Protein AF-A0AAE1HFA5-F1 (afdb_monomer_lite)

Foldseek 3Di:
DDDDDDDDDPDDDDDDDDDDDDPPDDDWDWDWDDDDLDIDIDTPDPVVVVVVVVVVQVVCVVVVHHDDPPDDDADDDPDPDDPVVRCVVRVDAPVVLVVLLVLLLLVLCLLLVPDDPVSVVQQVDDPDDPPDDDDDDDPGGSVVVNCVQCVQLVHNPSSVQSNPVVSSNVSSVDRDRDDDPCNVVVVVVVVVVVVVVVVVVVVVVVVPDDD

Structure (mmCIF, N/CA/C/O backbone):
data_AF-A0AAE1HFA5-F1
#
_entry.id   AF-A0AAE1HFA5-F1
#
loop_
_atom_site.group_PDB
_atom_site.id
_atom_site.type_symbol
_atom_site.label_atom_id
_atom_site.label_alt_id
_atom_site.label_comp_id
_atom_site.label_asym_id
_atom_site.label_entity_id
_atom_site.label_seq_id
_atom_site.pdbx_PDB_ins_code
_atom_site.Cartn_x
_atom_site.Cartn_y
_atom_site.Cartn_z
_atom_site.occupancy
_atom_site.B_iso_or_equiv
_atom_site.auth_seq_id
_atom_site.auth_comp_id
_atom_site.auth_asym_id
_atom_site.auth_atom_id
_atom_site.pdbx_PDB_model_num
ATOM 1 N N . MET A 1 1 ? 16.767 -39.170 52.382 1.00 34.19 1 MET A N 1
ATOM 2 C CA . MET A 1 1 ? 16.030 -40.277 51.734 1.00 34.19 1 MET A CA 1
ATOM 3 C C . MET A 1 1 ? 14.746 -40.436 52.534 1.00 34.19 1 MET A C 1
ATOM 5 O O . MET A 1 1 ? 14.833 -40.831 53.682 1.00 34.19 1 MET A O 1
ATOM 9 N N . ALA A 1 2 ? 13.682 -39.722 52.161 1.00 29.75 2 ALA A N 1
ATOM 10 C CA . ALA A 1 2 ? 12.683 -40.139 51.166 1.00 29.75 2 ALA A CA 1
ATOM 11 C C . ALA A 1 2 ? 11.880 -41.323 51.739 1.00 29.75 2 ALA A C 1
ATOM 13 O O . ALA A 1 2 ? 12.448 -42.388 51.938 1.00 29.75 2 ALA A O 1
ATOM 14 N N . LEU A 1 3 ? 10.637 -41.120 52.181 1.00 30.38 3 LEU A N 1
ATOM 15 C CA . LEU A 1 3 ? 9.377 -41.459 51.480 1.00 30.38 3 LEU A CA 1
ATOM 16 C C . LEU A 1 3 ? 8.447 -42.002 52.596 1.00 30.38 3 LEU A C 1
ATOM 18 O O . LEU A 1 3 ? 8.966 -42.572 53.547 1.00 30.38 3 LEU A O 1
ATOM 22 N N . HIS A 1 4 ? 7.123 -41.939 52.648 1.00 30.17 4 HIS A N 1
ATOM 23 C CA . HIS A 1 4 ? 6.012 -41.435 51.850 1.00 30.17 4 HIS A CA 1
ATOM 24 C C . HIS A 1 4 ? 4.863 -41.327 52.880 1.00 30.17 4 HIS A C 1
ATOM 26 O O . HIS A 1 4 ? 4.625 -42.288 53.609 1.00 30.17 4 HIS A O 1
ATOM 32 N N . GLN A 1 5 ? 4.149 -40.205 52.955 1.00 31.48 5 GLN A N 1
ATOM 33 C CA . GLN A 1 5 ? 2.754 -40.218 53.402 1.00 31.48 5 GLN A CA 1
ATOM 34 C C . GLN A 1 5 ? 1.936 -39.824 52.178 1.00 31.48 5 GLN A C 1
ATOM 36 O O . GLN A 1 5 ? 2.097 -38.727 51.643 1.00 31.48 5 GLN A O 1
ATOM 41 N N . GLU A 1 6 ? 1.173 -40.782 51.661 1.00 32.16 6 GLU A N 1
ATOM 42 C CA . GLU A 1 6 ? 0.156 -40.542 50.649 1.00 32.16 6 GLU A CA 1
ATOM 43 C C . GLU A 1 6 ? -1.088 -40.007 51.362 1.00 32.16 6 GLU A C 1
ATOM 45 O O . GLU A 1 6 ? -1.701 -40.723 52.148 1.00 32.16 6 GLU A O 1
ATOM 50 N N . GLU A 1 7 ? -1.449 -38.752 51.097 1.00 35.88 7 GLU A N 1
ATOM 51 C CA . GLU A 1 7 ? -2.799 -38.254 51.353 1.00 35.88 7 GLU A CA 1
ATOM 52 C C . GLU A 1 7 ? -3.519 -38.067 50.017 1.00 35.88 7 GLU A C 1
ATOM 54 O O . GLU A 1 7 ? -3.034 -37.420 49.080 1.00 35.88 7 GLU A O 1
ATOM 59 N N . GLU A 1 8 ? -4.673 -38.719 49.935 1.00 36.06 8 GLU A N 1
ATOM 60 C CA . GLU A 1 8 ? -5.531 -38.826 48.771 1.00 36.06 8 GLU A CA 1
ATOM 61 C C . GLU A 1 8 ? -6.093 -37.468 48.330 1.00 36.06 8 GLU A C 1
ATOM 63 O O . GLU A 1 8 ? -6.656 -36.684 49.094 1.00 36.06 8 GLU A O 1
ATOM 68 N N . LYS A 1 9 ? -5.993 -37.225 47.023 1.00 34.44 9 LYS A N 1
ATOM 69 C CA . LYS A 1 9 ? -6.615 -36.106 46.318 1.00 34.44 9 LYS A CA 1
ATOM 70 C C . LYS A 1 9 ? -8.129 -36.313 46.208 1.00 34.44 9 LYS A C 1
ATOM 72 O O . LYS A 1 9 ? -8.589 -37.013 45.310 1.00 34.44 9 LYS A O 1
ATOM 77 N N . GLY A 1 10 ? -8.905 -35.614 47.031 1.00 32.25 10 GLY A N 1
ATOM 78 C CA . GLY A 1 10 ? -10.344 -35.406 46.839 1.00 32.25 10 GLY A CA 1
ATOM 79 C C . GLY A 1 10 ? -10.644 -33.971 46.404 1.00 32.25 10 GLY A C 1
ATOM 80 O O . GLY A 1 10 ? -11.034 -33.149 47.224 1.00 32.25 10 GLY A O 1
ATOM 81 N N . ALA A 1 11 ? -10.428 -33.638 45.127 1.00 38.06 11 ALA A N 1
ATOM 82 C CA . ALA A 1 11 ? -10.680 -32.295 44.601 1.00 38.06 11 ALA A CA 1
ATOM 83 C C . ALA A 1 11 ? -12.187 -31.964 44.583 1.00 38.06 11 ALA A C 1
ATOM 85 O O . ALA A 1 11 ? -12.970 -32.569 43.847 1.00 38.06 11 ALA A O 1
ATOM 86 N N . GLU A 1 12 ? -12.567 -30.973 45.389 1.00 36.28 12 GLU A N 1
ATOM 87 C CA . GLU A 1 12 ? -13.896 -30.373 45.478 1.00 36.28 12 GLU A CA 1
ATOM 88 C C . GLU A 1 12 ? -14.471 -29.989 44.107 1.00 36.28 12 GLU A C 1
ATOM 90 O O . GLU A 1 12 ? -13.921 -29.176 43.354 1.00 36.28 12 GLU A O 1
ATOM 95 N N . ARG A 1 13 ? -15.660 -30.530 43.817 1.00 32.84 13 ARG A N 1
ATOM 96 C CA . ARG A 1 13 ? -16.542 -30.080 42.736 1.00 32.84 13 ARG A CA 1
ATOM 97 C C . ARG A 1 13 ? -16.827 -28.586 42.902 1.00 32.84 13 ARG A C 1
ATOM 99 O O . ARG A 1 13 ? -17.646 -28.195 43.729 1.00 32.84 13 ARG A O 1
ATOM 106 N N . HIS A 1 14 ? -16.215 -27.762 42.055 1.00 36.12 14 HIS A N 1
ATOM 107 C CA . HIS A 1 14 ? -16.603 -26.366 41.871 1.00 36.12 14 HIS A CA 1
ATOM 108 C C . HIS A 1 14 ? -18.065 -26.290 41.406 1.00 36.12 14 HIS A C 1
ATOM 110 O O . HIS A 1 14 ? -18.389 -26.515 40.236 1.00 36.12 14 HIS A O 1
ATOM 116 N N . GLN A 1 15 ? -18.960 -25.984 42.344 1.00 36.16 15 GLN A N 1
ATOM 117 C CA . GLN A 1 15 ? -20.351 -25.662 42.061 1.00 36.16 15 GLN A CA 1
ATOM 118 C C . GLN A 1 15 ? -20.397 -24.398 41.191 1.00 36.16 15 GLN A C 1
ATOM 120 O O . GLN A 1 15 ? -19.836 -23.355 41.535 1.00 36.16 15 GLN A O 1
ATOM 125 N N . ARG A 1 16 ? -21.050 -24.491 40.028 1.00 36.97 16 ARG A N 1
ATOM 126 C CA . ARG A 1 16 ? -21.274 -23.344 39.141 1.00 36.97 16 ARG A CA 1
ATOM 127 C C . ARG A 1 16 ? -22.175 -22.341 39.860 1.00 36.97 16 ARG A C 1
ATOM 129 O O . ARG A 1 16 ? -23.331 -22.647 40.134 1.00 36.97 16 ARG A O 1
ATOM 136 N N . ARG A 1 17 ? -21.655 -21.143 40.142 1.00 33.59 17 ARG A N 1
ATOM 137 C CA . ARG A 1 17 ? -22.461 -20.033 40.670 1.00 33.59 17 ARG A CA 1
ATOM 138 C C . ARG A 1 17 ? -23.585 -19.684 39.676 1.00 33.59 17 ARG A C 1
ATOM 140 O O . ARG A 1 17 ? -23.313 -19.627 38.472 1.00 33.59 17 ARG A O 1
ATOM 147 N N . PRO A 1 18 ? -24.824 -19.447 40.137 1.00 35.00 18 PRO A N 1
ATOM 148 C CA . PRO A 1 18 ? -25.916 -19.047 39.260 1.00 35.00 18 PRO A CA 1
ATOM 149 C C . PRO A 1 18 ? -25.638 -17.666 38.654 1.00 35.00 18 PRO A C 1
ATOM 151 O O . PRO A 1 18 ? -25.132 -16.763 39.322 1.00 35.00 18 PRO A O 1
ATOM 154 N N . ARG A 1 19 ? -25.958 -17.514 37.363 1.00 38.06 19 ARG A N 1
ATOM 155 C CA . ARG A 1 19 ? -25.892 -16.232 36.652 1.00 38.06 19 ARG A CA 1
ATOM 156 C C . ARG A 1 19 ? -26.937 -15.292 37.254 1.00 38.06 19 ARG A C 1
ATOM 158 O O . ARG A 1 19 ? -28.130 -15.561 37.145 1.00 38.06 19 ARG A O 1
ATOM 165 N N . GLY A 1 20 ? -26.472 -14.220 37.892 1.00 34.00 20 GLY A N 1
ATOM 166 C CA . GLY A 1 20 ? -27.319 -13.109 38.324 1.00 34.00 20 GLY A CA 1
ATOM 167 C C . GLY A 1 20 ? -27.994 -12.401 37.139 1.00 34.00 20 GLY A C 1
ATOM 168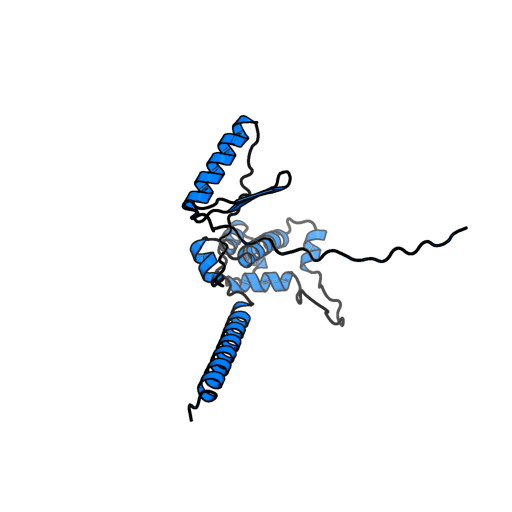 O O . GLY A 1 20 ? -27.615 -12.634 35.986 1.00 34.00 20 GLY A O 1
ATOM 169 N N . PRO A 1 21 ? -29.006 -11.560 37.409 1.00 36.25 21 PRO A N 1
ATOM 170 C CA . PRO A 1 21 ? -29.843 -10.957 36.381 1.00 36.25 21 PRO A CA 1
ATOM 171 C C . PRO A 1 21 ? -29.014 -10.075 35.443 1.00 36.25 21 PRO A C 1
ATOM 173 O O . PRO A 1 21 ? -28.174 -9.285 35.875 1.00 36.25 21 PRO A O 1
ATOM 176 N N . VAL A 1 22 ? -29.263 -10.234 34.142 1.00 44.59 22 VAL A N 1
ATOM 177 C CA . VAL A 1 22 ? -28.684 -9.411 33.079 1.00 44.59 22 VAL A CA 1
ATOM 178 C C . VAL A 1 22 ? -29.211 -7.991 33.259 1.00 44.59 22 VAL A C 1
ATOM 180 O O . VAL A 1 22 ? -30.378 -7.719 32.989 1.00 44.59 22 VAL A O 1
ATOM 183 N N . ALA A 1 23 ? -28.354 -7.099 33.752 1.00 35.50 23 ALA A N 1
ATOM 184 C CA . ALA A 1 23 ? -28.635 -5.674 33.790 1.00 35.50 23 ALA A CA 1
ATOM 185 C C . ALA A 1 23 ? -28.926 -5.181 32.364 1.00 35.50 23 ALA A C 1
ATOM 187 O O . ALA A 1 23 ? -28.140 -5.409 31.441 1.00 35.50 23 ALA A O 1
ATOM 188 N N . SER A 1 24 ? -30.067 -4.519 32.183 1.00 40.69 24 SER A N 1
ATOM 189 C CA . SER A 1 24 ? -30.424 -3.839 30.943 1.00 40.69 24 SER A CA 1
ATOM 190 C C . SER A 1 24 ? -29.448 -2.683 30.702 1.00 40.69 24 SER A C 1
ATOM 192 O O . SER A 1 24 ? -29.551 -1.633 31.335 1.00 40.69 24 SER A O 1
ATOM 194 N N . ALA A 1 25 ? -28.482 -2.872 29.806 1.00 36.72 25 ALA A N 1
ATOM 195 C CA . ALA A 1 25 ? -27.533 -1.832 29.430 1.00 36.72 25 ALA A CA 1
ATOM 196 C C . ALA A 1 25 ? -28.085 -1.013 28.254 1.00 36.72 25 ALA A C 1
ATOM 198 O O . ALA A 1 25 ? -27.912 -1.366 27.089 1.00 36.72 25 ALA A O 1
ATOM 199 N N . GLY A 1 26 ? -28.750 0.095 28.573 1.00 41.62 26 GLY A N 1
ATOM 200 C CA . GLY A 1 26 ? -28.802 1.247 27.682 1.00 41.62 26 GLY A CA 1
ATOM 201 C C . GLY A 1 26 ? -27.504 2.035 27.836 1.00 41.62 26 GLY A C 1
ATOM 202 O O . GLY A 1 26 ? -27.285 2.610 28.895 1.00 41.62 26 GLY A O 1
ATOM 203 N N . THR A 1 27 ? -26.647 1.977 26.813 1.00 43.47 27 THR A N 1
ATOM 204 C CA . THR A 1 27 ? -25.561 2.895 26.381 1.00 43.47 27 THR A CA 1
ATOM 205 C C . THR A 1 27 ? -24.476 2.064 25.688 1.00 43.47 27 THR A C 1
ATOM 207 O O . THR A 1 27 ? -24.019 1.048 26.210 1.00 43.47 27 THR A O 1
ATOM 210 N N . HIS A 1 28 ? -24.115 2.442 24.461 1.00 49.69 28 HIS A N 1
ATOM 211 C CA . HIS A 1 28 ? -23.143 1.738 23.627 1.00 49.69 28 HIS A CA 1
ATOM 212 C C . HIS A 1 28 ? -21.787 1.647 24.349 1.00 49.69 28 HIS A C 1
ATOM 214 O O . HIS A 1 28 ? -21.113 2.656 24.532 1.00 49.69 28 HIS A O 1
ATOM 220 N N . GLN A 1 29 ? -21.398 0.444 24.789 1.00 57.34 29 GLN A N 1
ATOM 221 C CA . GLN A 1 29 ? -20.101 0.212 25.429 1.00 57.34 29 GLN A CA 1
ATOM 222 C C . GLN A 1 29 ? -18.973 0.476 24.426 1.00 57.34 29 GLN A C 1
ATOM 224 O O . GLN A 1 29 ? -18.720 -0.331 23.531 1.00 57.34 29 GLN A O 1
ATOM 229 N N . GLN A 1 30 ? -18.295 1.606 24.599 1.00 66.62 30 GLN A N 1
ATOM 230 C CA . GLN A 1 30 ? -17.016 1.892 23.961 1.00 66.62 30 GLN A CA 1
ATOM 231 C C . GLN A 1 30 ? -15.954 1.010 24.626 1.00 66.62 30 GLN A C 1
ATOM 233 O O . GLN A 1 30 ? -15.875 0.940 25.854 1.00 66.62 30 GLN A O 1
ATOM 238 N N . LEU A 1 31 ? -15.163 0.297 23.826 1.00 75.56 31 LEU A N 1
ATOM 239 C CA . LEU A 1 31 ? -14.109 -0.587 24.323 1.00 75.56 31 LEU A CA 1
ATOM 240 C C . LEU A 1 31 ? -12.750 0.043 24.033 1.00 75.56 31 LEU A C 1
ATOM 242 O O . LEU A 1 31 ? -12.445 0.332 22.877 1.00 75.56 31 LEU A O 1
ATOM 246 N N . ILE A 1 32 ? -11.931 0.197 25.073 1.00 79.88 32 ILE A N 1
ATOM 247 C CA . ILE A 1 32 ? -10.519 0.553 24.949 1.00 79.88 32 ILE A CA 1
ATOM 248 C C . ILE A 1 32 ? -9.681 -0.690 25.237 1.00 79.88 32 ILE A C 1
ATOM 250 O O . ILE A 1 32 ? -9.791 -1.283 26.310 1.00 79.88 32 ILE A O 1
ATOM 254 N N . LEU A 1 33 ? -8.817 -1.058 24.297 1.00 81.56 33 LEU A N 1
ATOM 255 C CA . LEU A 1 33 ? -7.749 -2.027 24.494 1.00 81.56 33 LEU A CA 1
ATOM 256 C C . LEU A 1 33 ? -6.419 -1.275 24.392 1.00 81.56 33 LEU A C 1
ATOM 258 O O . LEU A 1 33 ? -6.108 -0.727 23.339 1.00 81.56 33 LEU A O 1
ATOM 262 N N . ALA A 1 34 ? -5.659 -1.218 25.480 1.00 83.88 34 ALA A N 1
ATOM 263 C CA . ALA A 1 34 ? -4.401 -0.480 25.538 1.00 83.88 34 ALA A CA 1
ATOM 264 C C . ALA A 1 34 ? -3.241 -1.425 25.859 1.00 83.88 34 ALA A C 1
ATOM 266 O O . ALA A 1 34 ? -3.352 -2.263 26.757 1.00 83.88 34 ALA A O 1
ATOM 267 N N . PHE A 1 35 ? -2.130 -1.268 25.146 1.00 82.44 35 PHE A N 1
ATOM 268 C CA . PHE A 1 35 ? -0.873 -1.944 25.432 1.00 82.44 35 PHE A CA 1
ATOM 269 C C . PHE A 1 35 ? 0.300 -1.003 25.148 1.00 82.44 35 PHE A C 1
ATOM 271 O O . PHE A 1 35 ? 0.577 -0.691 23.995 1.00 82.44 35 PHE A O 1
ATOM 278 N N . ALA A 1 36 ? 1.004 -0.577 26.201 1.00 85.56 36 ALA A N 1
ATOM 279 C CA . ALA A 1 36 ? 2.065 0.429 26.107 1.00 85.56 36 ALA A CA 1
ATOM 280 C C . ALA A 1 36 ? 1.593 1.678 25.330 1.00 85.56 36 ALA A C 1
ATOM 282 O O . ALA A 1 36 ? 0.639 2.326 25.762 1.00 85.56 36 ALA A O 1
ATOM 283 N N . ASP A 1 37 ? 2.233 1.976 24.197 1.00 83.69 37 ASP A N 1
ATOM 284 C CA . ASP A 1 37 ? 1.913 3.117 23.333 1.00 83.69 37 ASP A CA 1
ATOM 285 C C . ASP A 1 37 ? 0.785 2.812 22.3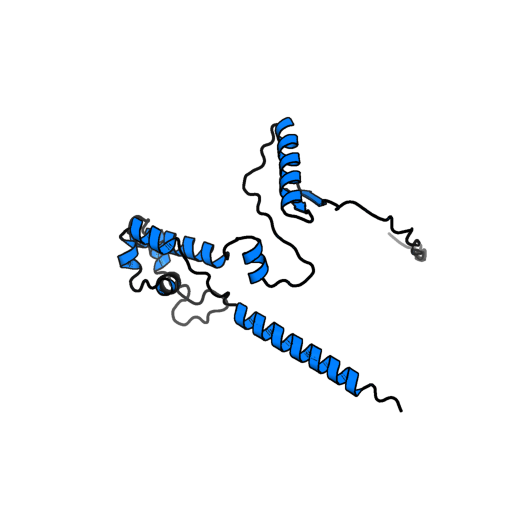24 1.00 83.69 37 ASP A C 1
ATOM 287 O O . ASP A 1 37 ? 0.250 3.726 21.693 1.00 83.69 37 ASP A O 1
ATOM 291 N N . ASP A 1 38 ? 0.406 1.537 22.169 1.00 81.06 38 ASP A N 1
ATOM 292 C CA . ASP A 1 38 ? -0.618 1.090 21.228 1.00 81.06 38 ASP A CA 1
ATOM 293 C C . ASP A 1 38 ? -2.014 1.114 21.871 1.00 81.06 38 ASP A C 1
ATOM 295 O O . ASP A 1 38 ? -2.282 0.465 22.888 1.00 81.06 38 ASP A O 1
ATOM 299 N N . LEU A 1 39 ? -2.939 1.836 21.234 1.00 83.81 39 LEU A N 1
ATOM 300 C CA . LEU A 1 39 ? -4.329 1.969 21.666 1.00 83.81 39 LEU A CA 1
ATOM 301 C C . LEU A 1 39 ? -5.283 1.524 20.554 1.00 83.81 39 LEU A C 1
ATOM 303 O O . LEU A 1 39 ? -5.242 2.053 19.445 1.00 83.81 39 LEU A O 1
ATOM 307 N N . ALA A 1 40 ? -6.193 0.603 20.866 1.00 85.00 40 ALA A N 1
ATOM 308 C CA . ALA A 1 40 ? -7.309 0.238 20.004 1.00 85.00 40 ALA A CA 1
ATOM 309 C C . ALA A 1 40 ? -8.634 0.648 20.652 1.00 85.00 40 ALA A C 1
ATOM 311 O O . ALA A 1 40 ? -8.931 0.292 21.794 1.00 85.00 40 ALA A O 1
ATOM 312 N N . VAL A 1 41 ? -9.445 1.381 19.894 1.00 85.44 41 VAL A N 1
ATOM 313 C CA . VAL A 1 41 ? -10.773 1.841 20.305 1.00 85.44 41 VAL A CA 1
ATOM 314 C C . VAL A 1 41 ? -11.819 1.189 19.412 1.00 85.44 41 VAL A C 1
ATOM 316 O O . VAL A 1 41 ? -11.683 1.196 18.188 1.00 85.44 41 VAL A O 1
ATOM 319 N N . ALA A 1 42 ? -12.885 0.666 20.011 1.00 85.06 42 ALA A N 1
ATOM 320 C CA . ALA A 1 42 ? -14.070 0.224 19.287 1.00 85.06 42 ALA A CA 1
ATOM 321 C C . ALA A 1 42 ? -15.304 1.034 19.703 1.00 85.06 42 ALA A C 1
ATOM 323 O O . ALA A 1 42 ? -15.566 1.219 20.892 1.00 85.06 42 ALA A O 1
ATOM 324 N N . ALA A 1 43 ? -16.076 1.462 18.705 1.00 85.00 43 ALA A N 1
ATOM 325 C CA . ALA A 1 43 ? -17.354 2.152 18.856 1.00 85.00 43 ALA A CA 1
ATOM 326 C C . ALA A 1 43 ? -18.394 1.560 17.889 1.00 85.00 43 ALA A C 1
ATOM 328 O O . ALA A 1 43 ? -18.039 0.808 16.974 1.00 85.00 43 ALA A O 1
ATOM 329 N N . ALA A 1 44 ? -19.677 1.871 18.093 1.00 82.94 44 ALA A N 1
ATOM 330 C CA . ALA A 1 44 ? -20.754 1.327 17.264 1.00 82.94 44 ALA A CA 1
ATOM 331 C C . ALA A 1 44 ? -20.891 2.057 15.917 1.00 82.94 44 ALA A C 1
ATOM 333 O O . ALA A 1 44 ? -21.378 1.468 14.949 1.00 82.94 44 ALA A O 1
ATOM 334 N N . SER A 1 45 ? -20.436 3.309 15.841 1.00 81.25 45 SER A N 1
ATOM 335 C CA . SER A 1 45 ? -20.449 4.140 14.636 1.00 81.25 45 SER A CA 1
ATOM 336 C C . SER A 1 45 ? -19.115 4.859 14.422 1.00 81.25 45 SER A C 1
ATOM 338 O O . SER A 1 45 ? -18.271 4.949 15.321 1.00 81.25 45 SER A O 1
ATOM 340 N N . LYS A 1 46 ? -18.909 5.371 13.204 1.00 81.31 46 LYS A N 1
ATOM 341 C CA . LYS A 1 46 ? -17.715 6.153 12.862 1.00 81.31 46 LYS A CA 1
ATOM 342 C C . LYS A 1 46 ? -17.720 7.492 13.596 1.00 81.31 46 LYS A C 1
ATOM 344 O O . LYS A 1 46 ? -16.674 7.953 14.035 1.00 81.31 46 LYS A O 1
ATOM 349 N N . GLU A 1 47 ? -18.891 8.092 13.739 1.00 84.25 47 GLU A N 1
ATOM 350 C CA . GLU A 1 47 ? -19.107 9.375 14.397 1.00 84.25 47 GLU A CA 1
ATOM 351 C C . GLU A 1 47 ? -18.744 9.282 15.883 1.00 84.25 47 GLU A C 1
ATOM 353 O O . GLU A 1 47 ? -17.998 10.121 16.387 1.00 84.25 47 GLU A O 1
ATOM 358 N N . GLU A 1 48 ? -19.184 8.214 16.558 1.00 84.94 48 GLU A N 1
ATOM 359 C CA . GLU A 1 48 ? -18.790 7.922 17.941 1.00 84.94 48 GLU A CA 1
ATOM 360 C C . GLU A 1 48 ? -17.282 7.690 18.063 1.00 84.94 48 GLU A C 1
ATOM 362 O O . GLU A 1 48 ? -16.657 8.219 18.979 1.00 84.94 48 GLU A O 1
ATOM 367 N N . LEU A 1 49 ? -16.684 6.939 17.130 1.00 85.38 49 LEU A N 1
ATOM 368 C CA . LEU A 1 49 ? -15.244 6.679 17.134 1.00 85.38 49 LEU A CA 1
ATOM 369 C C . LEU A 1 49 ? -14.438 7.979 17.007 1.00 85.38 49 LEU A C 1
ATOM 371 O O . LEU A 1 49 ? -13.485 8.185 17.752 1.00 85.38 49 LEU A O 1
ATOM 375 N N . VAL A 1 50 ? -14.837 8.872 16.096 1.00 84.81 50 VAL A N 1
ATOM 376 C CA . VAL A 1 50 ? -14.187 10.176 15.891 1.00 84.81 50 VAL A CA 1
ATOM 377 C C . VAL A 1 50 ? -14.332 11.064 17.125 1.00 84.81 50 VAL A C 1
ATOM 379 O O . VAL A 1 50 ? -13.344 11.653 17.565 1.00 84.81 50 VAL A O 1
ATOM 382 N N . ALA A 1 51 ? -15.532 11.143 17.707 1.00 86.25 51 ALA A N 1
ATOM 383 C CA . ALA A 1 51 ? -15.761 11.916 18.926 1.00 86.25 51 ALA A CA 1
ATOM 384 C C . ALA A 1 51 ? -14.877 11.415 20.079 1.00 86.25 51 ALA A C 1
ATOM 386 O O . ALA A 1 51 ? -14.222 12.214 20.753 1.00 86.25 51 ALA A O 1
ATOM 387 N N . PHE A 1 52 ? -14.793 10.094 20.240 1.00 86.38 52 PHE A N 1
ATOM 388 C CA . PHE A 1 52 ? -14.001 9.449 21.278 1.00 86.38 52 PHE A CA 1
ATOM 389 C C . PHE A 1 52 ? -12.492 9.627 21.076 1.00 86.38 52 PHE A C 1
ATOM 391 O O . PHE A 1 52 ? -11.781 9.999 22.008 1.00 86.38 52 PHE A O 1
ATOM 398 N N . CYS A 1 53 ? -11.984 9.451 19.852 1.00 85.88 53 CYS A N 1
ATOM 399 C CA . CYS A 1 53 ? -10.587 9.751 19.531 1.00 85.88 53 CYS A CA 1
ATOM 400 C C . CYS A 1 53 ? -10.248 11.219 19.825 1.00 85.88 53 CYS A C 1
ATOM 402 O O . CYS A 1 53 ? -9.204 11.492 20.413 1.00 85.88 53 CYS A O 1
ATOM 404 N N . GLY A 1 54 ? -11.151 12.153 19.512 1.00 86.75 54 GLY A N 1
ATOM 405 C CA . GLY A 1 54 ? -10.972 13.567 19.840 1.00 86.75 54 GLY A CA 1
ATOM 406 C C . GLY A 1 54 ? -10.912 13.842 21.348 1.00 86.75 54 GLY A C 1
ATOM 407 O O . GLY A 1 54 ? -10.176 14.727 21.783 1.00 86.75 54 GLY A O 1
ATOM 408 N N . GLU A 1 55 ? -11.657 13.098 22.170 1.00 88.12 55 GLU A N 1
ATOM 409 C CA . GLU A 1 55 ? -11.539 13.171 23.633 1.00 88.12 55 GLU A CA 1
ATOM 410 C C . GLU A 1 55 ? -10.190 12.658 24.133 1.00 88.12 55 GLU A C 1
ATOM 412 O O . GLU A 1 55 ? -9.559 13.314 24.967 1.00 88.12 55 GLU A O 1
ATOM 417 N N . ILE A 1 56 ? -9.720 11.529 23.599 1.00 87.06 56 ILE A N 1
ATOM 418 C CA . ILE A 1 56 ? -8.411 10.969 23.949 1.00 87.06 56 ILE A CA 1
ATOM 419 C C . ILE A 1 56 ? -7.305 11.956 23.568 1.00 87.06 56 ILE A C 1
ATOM 421 O O . ILE A 1 56 ? -6.444 12.236 24.397 1.00 87.06 56 ILE A O 1
ATOM 425 N N . GLU A 1 57 ? -7.347 12.539 22.369 1.00 88.12 57 GLU A N 1
ATOM 426 C CA . GLU A 1 57 ? -6.373 13.543 21.925 1.00 88.12 57 GLU A CA 1
ATOM 427 C C . GLU A 1 57 ? -6.333 14.759 22.853 1.00 88.12 57 GLU A C 1
ATOM 429 O O . GLU A 1 57 ? -5.256 15.161 23.300 1.00 88.12 57 GLU A O 1
ATOM 434 N N . ARG A 1 58 ? -7.499 15.325 23.200 1.00 89.94 58 ARG A N 1
ATOM 435 C CA . ARG A 1 58 ? -7.585 16.468 24.124 1.00 89.94 58 ARG A CA 1
ATOM 436 C C . ARG A 1 58 ? -7.014 16.133 25.495 1.00 89.94 58 ARG A C 1
ATOM 438 O O . ARG A 1 58 ? -6.303 16.950 26.074 1.00 89.94 58 ARG A O 1
ATOM 445 N N . ASN A 1 59 ? -7.316 14.948 26.018 1.00 90.00 59 ASN A N 1
ATOM 446 C CA . ASN A 1 59 ? -6.820 14.521 27.321 1.00 90.00 59 ASN A CA 1
ATOM 447 C C . ASN A 1 59 ? -5.316 14.234 27.290 1.00 90.00 59 ASN A C 1
ATOM 449 O O . ASN A 1 59 ? -4.603 14.705 28.171 1.00 90.00 59 ASN A O 1
ATOM 453 N N . ALA A 1 60 ? -4.818 13.547 26.263 1.00 88.25 60 ALA A N 1
ATOM 454 C CA . ALA A 1 60 ? -3.398 13.263 26.065 1.00 88.25 60 ALA A CA 1
ATOM 455 C C . ALA A 1 60 ? -2.569 14.554 25.955 1.00 88.25 60 ALA A C 1
ATOM 457 O O . ALA A 1 60 ? -1.517 14.671 26.589 1.00 88.25 60 ALA A O 1
ATOM 458 N N . ALA A 1 61 ? -3.085 15.565 25.249 1.00 90.69 61 ALA A N 1
ATOM 459 C CA . ALA A 1 61 ? -2.427 16.860 25.103 1.00 90.69 61 ALA A CA 1
ATOM 460 C C . ALA A 1 61 ? -2.191 17.570 26.448 1.00 90.69 61 ALA A C 1
ATOM 462 O O . ALA A 1 61 ? -1.170 18.237 26.614 1.00 90.69 61 ALA A O 1
ATOM 463 N N . ARG A 1 62 ? -3.072 17.383 27.445 1.00 93.50 62 ARG A N 1
ATOM 464 C CA . ARG A 1 62 ? -2.887 17.938 28.804 1.00 93.50 62 ARG A CA 1
ATOM 465 C C . ARG A 1 62 ? -1.670 17.357 29.523 1.00 93.50 62 ARG A C 1
ATOM 467 O O . ARG A 1 62 ? -1.137 18.004 30.417 1.00 93.50 62 ARG A O 1
ATOM 474 N N . PHE A 1 63 ? -1.233 16.167 29.121 1.00 90.88 63 PHE A N 1
ATOM 475 C CA . PHE A 1 63 ? -0.037 15.498 29.631 1.00 90.88 63 PHE A CA 1
ATOM 476 C C . PHE A 1 63 ? 1.173 15.661 28.696 1.00 90.88 63 PHE A C 1
ATOM 478 O O . PHE A 1 63 ? 2.191 15.005 28.893 1.00 90.88 63 PHE A O 1
ATOM 485 N N . GLY A 1 64 ? 1.080 16.517 27.670 1.00 90.69 64 GLY A N 1
ATOM 486 C CA . GLY A 1 64 ? 2.150 16.725 26.689 1.00 90.69 64 GLY A CA 1
ATOM 487 C C . GLY A 1 64 ? 2.314 15.583 25.681 1.00 90.69 64 GLY A C 1
ATOM 488 O O . GLY A 1 64 ? 3.315 15.538 24.970 1.00 90.69 64 GLY A O 1
ATOM 489 N N . LEU A 1 65 ? 1.348 14.663 25.599 1.00 87.62 65 LEU A N 1
ATOM 490 C CA . LEU A 1 65 ? 1.368 13.544 24.661 1.00 87.62 65 LEU A CA 1
ATOM 491 C C . LEU A 1 65 ? 0.691 13.933 23.342 1.00 87.62 65 LEU A C 1
ATOM 493 O O . LEU A 1 65 ? -0.354 14.585 23.328 1.00 87.62 65 LEU A O 1
ATOM 497 N N . LYS A 1 66 ? 1.278 13.500 22.223 1.00 85.50 66 LYS A N 1
ATOM 498 C CA . LYS A 1 66 ? 0.745 13.713 20.873 1.00 85.50 66 LYS A CA 1
ATOM 499 C C . LYS A 1 66 ? 0.429 12.373 20.222 1.00 85.50 66 LYS A C 1
ATOM 501 O O . LYS A 1 66 ? 1.323 11.554 20.031 1.00 85.50 66 LYS A O 1
ATOM 506 N N . ILE A 1 67 ? -0.827 12.184 19.832 1.00 82.06 67 ILE A N 1
ATOM 507 C CA . ILE A 1 67 ? -1.258 10.995 19.091 1.00 82.06 67 ILE A CA 1
ATOM 508 C C . ILE A 1 67 ? -0.816 11.128 17.631 1.00 82.06 67 ILE A C 1
ATOM 510 O O . ILE A 1 67 ? -0.900 12.200 17.028 1.00 82.06 67 ILE A O 1
ATOM 514 N N . SER A 1 68 ? -0.268 10.046 17.077 1.00 76.50 68 SER A N 1
ATOM 515 C CA . SER A 1 68 ? 0.220 10.032 15.699 1.00 76.50 68 SER A CA 1
ATOM 516 C C . SER A 1 68 ? -0.937 9.897 14.696 1.00 76.50 68 SER A C 1
ATOM 518 O O . SER A 1 68 ? -1.912 9.207 14.983 1.00 76.50 68 SER A O 1
ATOM 520 N N . PRO A 1 69 ? -0.821 10.460 13.480 1.00 58.25 69 PRO A N 1
ATOM 521 C CA . PRO A 1 69 ? -1.852 10.361 12.443 1.00 58.25 69 PRO A CA 1
ATOM 522 C C . PRO A 1 69 ? -1.974 8.966 11.802 1.00 58.25 69 PRO A C 1
ATOM 524 O O . PRO A 1 69 ? -2.710 8.807 10.834 1.00 58.25 69 PRO A O 1
ATOM 527 N N . LYS A 1 70 ? -1.275 7.943 12.314 1.00 58.22 70 LYS A N 1
ATOM 528 C CA . LYS A 1 70 ? -1.344 6.560 11.808 1.00 58.22 70 LYS A CA 1
ATOM 529 C C . LYS A 1 70 ? -2.645 5.837 12.213 1.00 58.22 70 LYS A C 1
ATOM 531 O O . LYS A 1 70 ? -2.727 4.617 12.117 1.00 58.22 70 LYS A O 1
ATOM 536 N N . THR A 1 71 ? -3.648 6.567 12.694 1.00 60.69 71 THR A N 1
ATOM 537 C CA . THR A 1 71 ? -4.934 6.020 13.125 1.00 60.69 71 THR A CA 1
ATOM 538 C C . THR A 1 71 ? -5.722 5.519 11.917 1.00 60.69 71 THR A C 1
ATOM 540 O O . THR A 1 71 ? -6.390 6.282 11.221 1.00 60.69 71 THR A O 1
ATOM 543 N N . GLU A 1 72 ? -5.649 4.216 11.661 1.00 66.75 72 GLU A N 1
ATOM 544 C CA . GLU A 1 72 ? -6.532 3.522 10.727 1.00 66.75 72 GLU A CA 1
ATOM 545 C C . GLU A 1 72 ? -7.744 2.979 11.493 1.00 66.75 72 GLU A C 1
ATOM 547 O O . GLU A 1 72 ? -7.596 2.339 12.534 1.00 66.75 72 GLU A O 1
ATOM 552 N N . TYR A 1 73 ? -8.956 3.226 10.990 1.00 74.06 73 TYR A N 1
ATOM 553 C CA . TYR A 1 73 ? -10.169 2.630 11.548 1.00 74.06 73 TYR A CA 1
ATOM 554 C C . TYR A 1 73 ? -10.596 1.428 10.707 1.00 74.06 73 TYR A C 1
ATOM 556 O O . TYR A 1 73 ? -10.510 1.441 9.479 1.00 74.06 73 TYR A O 1
ATOM 564 N N . MET A 1 74 ? -11.086 0.385 11.375 1.00 74.88 74 MET A N 1
ATOM 565 C CA . MET A 1 74 ? -11.539 -0.842 10.729 1.00 74.88 74 MET A CA 1
ATOM 566 C C . MET A 1 74 ? -12.981 -1.145 11.126 1.00 74.88 74 MET A C 1
ATOM 568 O O . MET A 1 74 ? -13.338 -1.123 12.302 1.00 74.88 74 MET A O 1
ATOM 572 N N . VAL A 1 75 ? -13.812 -1.469 10.136 1.00 75.31 75 VAL A N 1
ATOM 573 C CA . VAL A 1 75 ? -15.199 -1.885 10.363 1.00 75.31 75 VAL A CA 1
ATOM 574 C C . VAL A 1 75 ? -15.235 -3.392 10.599 1.00 75.31 75 VAL A C 1
ATOM 576 O O . VAL A 1 75 ? -14.948 -4.178 9.698 1.00 75.31 75 VAL A O 1
ATOM 579 N N . VAL A 1 76 ? -15.635 -3.807 11.800 1.00 72.75 76 VAL A N 1
ATOM 580 C CA . VAL A 1 76 ? -15.770 -5.222 12.171 1.00 72.75 76 VAL A CA 1
ATOM 581 C C . VAL A 1 76 ? -17.253 -5.598 12.217 1.00 72.75 76 VAL A C 1
ATOM 583 O O . VAL A 1 76 ? -18.035 -4.963 12.919 1.00 72.75 76 VAL A O 1
ATOM 586 N N . SER A 1 77 ? -17.669 -6.641 11.489 1.00 68.06 77 SER A N 1
ATOM 587 C CA . SER A 1 77 ? -19.026 -7.204 11.591 1.00 68.06 77 SER A CA 1
ATOM 588 C C . SER A 1 77 ? -19.021 -8.685 11.931 1.00 68.06 77 SER A C 1
ATOM 590 O O . SER A 1 77 ? -18.250 -9.461 11.380 1.00 68.06 77 SER A O 1
ATOM 592 N N . ARG A 1 78 ? -19.957 -9.093 12.799 1.00 67.69 78 ARG A N 1
ATOM 593 C CA . ARG A 1 78 ? -20.199 -10.511 13.128 1.00 67.69 78 ARG A CA 1
ATOM 594 C C . ARG A 1 78 ? -20.891 -11.280 12.000 1.00 67.69 78 ARG A C 1
ATOM 596 O O . ARG A 1 78 ? -20.830 -12.503 11.969 1.00 67.69 78 ARG A O 1
ATOM 603 N N . ARG A 1 79 ? -21.552 -10.572 11.079 1.00 65.75 79 ARG A N 1
ATOM 604 C CA . ARG A 1 79 ? -22.033 -11.150 9.820 1.00 65.75 79 ARG A CA 1
ATOM 605 C C . ARG A 1 79 ? -20.893 -11.112 8.803 1.00 65.75 79 ARG A C 1
ATOM 607 O O . ARG A 1 79 ? -20.207 -10.085 8.748 1.00 65.75 79 ARG A O 1
ATOM 614 N N . PRO A 1 80 ? -20.689 -12.175 8.007 1.00 58.09 80 PRO A N 1
ATOM 615 C CA . PRO A 1 80 ? -19.744 -12.141 6.903 1.00 58.09 80 PRO A CA 1
ATOM 616 C C . PRO A 1 80 ? -20.254 -11.138 5.865 1.00 58.09 80 PRO A C 1
ATOM 618 O O . PRO A 1 80 ? -21.047 -11.486 4.995 1.00 58.09 80 PRO A O 1
ATOM 621 N N . ARG A 1 81 ? -19.833 -9.878 5.990 1.00 62.16 81 ARG A N 1
ATOM 622 C CA . ARG A 1 81 ? -20.022 -8.883 4.937 1.00 62.16 81 ARG A CA 1
ATOM 623 C C . ARG A 1 81 ? -19.089 -9.194 3.786 1.00 62.16 81 ARG A C 1
ATOM 625 O O . ARG A 1 81 ? -18.021 -9.789 3.978 1.00 62.16 81 ARG A O 1
ATOM 632 N N . ASP A 1 82 ? -19.508 -8.832 2.580 1.00 69.62 82 ASP A N 1
ATOM 633 C CA . ASP A 1 82 ? -18.589 -8.931 1.462 1.00 69.62 82 ASP A CA 1
ATOM 634 C C . ASP A 1 82 ? -17.432 -7.945 1.670 1.00 69.62 82 ASP A C 1
ATOM 636 O O . ASP A 1 82 ? -17.620 -6.833 2.161 1.00 69.62 82 ASP A O 1
ATOM 640 N N . VAL A 1 83 ? -16.211 -8.350 1.320 1.00 71.06 83 VAL A N 1
ATOM 641 C CA . VAL A 1 83 ? -15.040 -7.464 1.437 1.00 71.06 83 VAL A CA 1
ATOM 642 C C . VAL A 1 83 ? -15.225 -6.249 0.530 1.00 71.06 83 VAL A C 1
ATOM 644 O O . VAL A 1 83 ? -14.773 -5.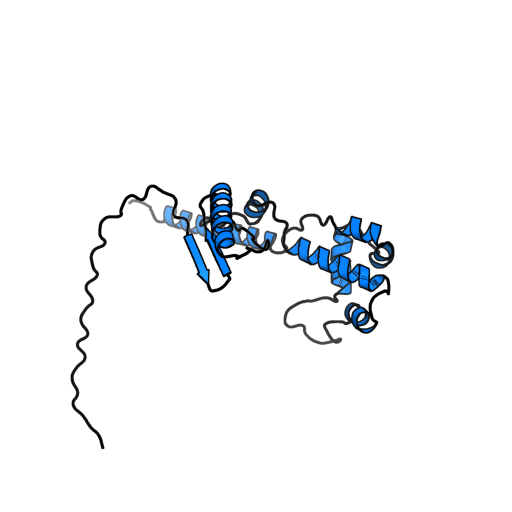160 0.873 1.00 71.06 83 VAL A O 1
ATOM 647 N N . LYS A 1 84 ? -15.937 -6.427 -0.588 1.00 72.06 8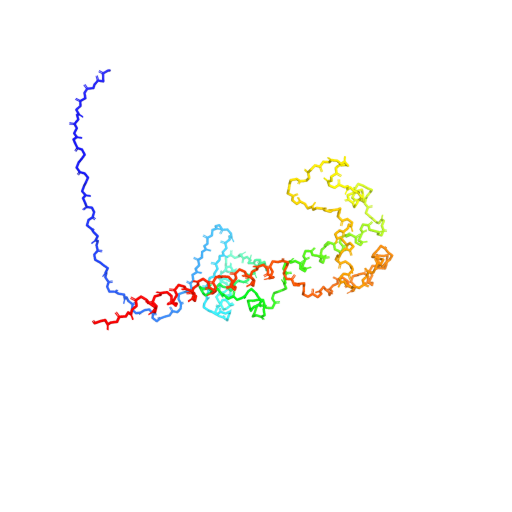4 LYS A N 1
ATOM 648 C CA . LYS A 1 84 ? -16.337 -5.344 -1.482 1.00 72.06 84 LYS A CA 1
ATOM 649 C C . LYS A 1 84 ? -17.224 -4.311 -0.777 1.00 72.06 84 LYS A C 1
ATOM 651 O O . LYS A 1 84 ? -16.897 -3.133 -0.792 1.00 72.06 84 LYS A O 1
ATOM 656 N N . GLU A 1 85 ? -18.255 -4.763 -0.068 1.00 73.88 85 GLU A N 1
ATOM 657 C CA . GLU A 1 85 ? -19.166 -3.902 0.702 1.00 73.88 85 GLU A CA 1
ATOM 658 C C . GLU A 1 85 ? -18.415 -3.114 1.792 1.00 73.88 85 GLU A C 1
ATOM 660 O O . GLU A 1 85 ? -18.617 -1.915 1.965 1.00 73.88 85 GLU A O 1
ATOM 665 N N . ILE A 1 86 ? -17.480 -3.759 2.502 1.00 74.38 86 ILE A N 1
ATOM 666 C CA . ILE A 1 86 ? -16.647 -3.085 3.515 1.00 74.38 86 ILE A CA 1
ATOM 667 C C . ILE A 1 86 ? -15.780 -1.989 2.878 1.00 74.38 86 ILE A C 1
ATOM 669 O O . ILE A 1 86 ? -15.602 -0.922 3.469 1.00 74.38 86 ILE A O 1
ATOM 673 N N . ARG A 1 87 ? -15.234 -2.228 1.682 1.00 73.25 87 ARG A N 1
ATOM 674 C CA . ARG A 1 87 ? -14.431 -1.239 0.946 1.00 73.25 87 ARG A CA 1
ATOM 675 C C . ARG A 1 87 ? -15.275 -0.066 0.467 1.00 73.25 87 ARG A C 1
ATOM 677 O O . ARG A 1 87 ? -14.859 1.070 0.654 1.00 73.25 87 ARG A O 1
ATOM 684 N N . GLU A 1 88 ? -16.465 -0.328 -0.067 1.00 75.19 88 GLU A N 1
ATOM 685 C CA . GLU A 1 88 ? -17.416 0.712 -0.480 1.00 75.19 88 GLU A CA 1
ATOM 686 C C . GLU A 1 88 ? -17.807 1.613 0.702 1.00 75.19 88 GLU A C 1
ATOM 688 O O . GLU A 1 88 ? -17.786 2.834 0.579 1.00 75.19 88 GLU A O 1
ATOM 693 N N . LEU A 1 89 ? -18.066 1.027 1.876 1.00 76.25 89 LEU A N 1
ATOM 694 C CA . LEU A 1 89 ? -18.397 1.778 3.093 1.00 76.25 89 LEU A CA 1
ATOM 695 C C . LEU A 1 89 ? -17.210 2.560 3.675 1.00 76.25 89 LEU A C 1
ATOM 697 O O . LEU A 1 89 ? -17.390 3.647 4.221 1.00 76.25 89 LEU A O 1
ATOM 701 N N . SER A 1 90 ? -16.001 2.001 3.614 1.00 72.31 90 SER A N 1
ATOM 702 C CA . SER A 1 90 ? -14.804 2.619 4.205 1.00 72.31 90 SER A CA 1
ATOM 703 C C . SER A 1 90 ? -14.091 3.601 3.270 1.00 72.31 90 SER A C 1
ATOM 705 O O . SER A 1 90 ? -13.298 4.417 3.742 1.00 72.31 90 SER A O 1
ATOM 707 N N . GLY A 1 91 ? -14.346 3.530 1.960 1.00 75.12 91 GLY A N 1
ATOM 708 C CA . GLY A 1 91 ? -13.615 4.273 0.929 1.00 75.12 91 GLY A CA 1
ATOM 709 C C . GLY A 1 91 ? -12.153 3.835 0.770 1.00 75.12 91 GLY A C 1
ATOM 710 O O . GLY A 1 91 ? -11.380 4.500 0.080 1.00 75.12 91 GLY A O 1
ATOM 711 N N . VAL A 1 92 ? -11.745 2.739 1.423 1.00 76.06 92 VAL A N 1
ATOM 712 C CA . VAL A 1 92 ? -10.357 2.268 1.433 1.00 76.06 92 VAL A CA 1
ATOM 713 C C . VAL A 1 92 ? -10.071 1.459 0.174 1.00 76.06 92 VAL A C 1
ATOM 715 O O . VAL A 1 92 ? -10.740 0.470 -0.131 1.00 76.06 92 VAL A O 1
ATOM 718 N N . GLN A 1 93 ? -9.022 1.866 -0.536 1.00 74.19 93 GLN A N 1
ATOM 719 C CA . GLN A 1 93 ? -8.531 1.160 -1.713 1.00 74.19 93 GLN A CA 1
ATOM 720 C C . GLN A 1 93 ? -7.980 -0.230 -1.345 1.00 74.19 93 GLN A C 1
ATOM 722 O O . GLN A 1 93 ? -7.375 -0.402 -0.282 1.00 74.19 93 GLN A O 1
ATOM 727 N N . PRO A 1 94 ? -8.112 -1.234 -2.226 1.00 78.38 94 PRO A N 1
ATOM 728 C CA . PRO A 1 94 ? -7.487 -2.535 -2.031 1.00 78.38 94 PRO A CA 1
ATOM 729 C C . PRO A 1 94 ? -5.973 -2.417 -1.799 1.00 78.38 94 PRO A C 1
ATOM 731 O O . PRO A 1 94 ? -5.259 -1.780 -2.575 1.00 78.38 94 PRO A O 1
ATOM 734 N N . ILE A 1 95 ? -5.449 -3.127 -0.794 1.00 81.75 95 ILE A N 1
ATOM 735 C CA . ILE A 1 95 ? -4.000 -3.176 -0.510 1.00 81.75 95 ILE A CA 1
ATOM 736 C C . ILE A 1 95 ? -3.175 -3.646 -1.719 1.00 81.75 95 ILE A C 1
ATOM 738 O O . ILE A 1 95 ? -2.020 -3.252 -1.893 1.00 81.75 95 ILE A O 1
ATOM 742 N N . LEU A 1 96 ? -3.780 -4.458 -2.592 1.00 81.94 96 LEU A N 1
ATOM 743 C CA . LEU A 1 96 ? -3.167 -4.895 -3.842 1.00 81.94 96 LEU A CA 1
ATOM 744 C C . LEU A 1 96 ? -2.878 -3.710 -4.768 1.00 81.94 96 LEU A C 1
ATOM 746 O O . LEU A 1 96 ? -1.790 -3.662 -5.335 1.00 81.94 96 LEU A O 1
ATOM 750 N N . ASN A 1 97 ? -3.786 -2.736 -4.875 1.00 83.75 97 ASN A N 1
ATOM 751 C CA . ASN A 1 97 ? -3.576 -1.534 -5.685 1.00 83.75 97 ASN A CA 1
ATOM 752 C C . ASN A 1 97 ? -2.433 -0.699 -5.101 1.00 83.75 97 ASN A C 1
ATOM 754 O O . ASN A 1 97 ? -1.526 -0.311 -5.830 1.00 83.75 97 ASN A O 1
ATOM 758 N N . ALA A 1 98 ? -2.415 -0.492 -3.779 1.00 84.50 98 ALA A N 1
ATOM 759 C CA . ALA A 1 98 ? -1.327 0.224 -3.107 1.00 84.50 98 ALA A CA 1
ATOM 760 C C . ALA A 1 98 ? 0.037 -0.451 -3.342 1.00 84.50 98 ALA A C 1
ATOM 762 O O . ALA A 1 98 ? 1.018 0.205 -3.691 1.00 84.50 98 ALA A O 1
ATOM 763 N N . THR A 1 99 ? 0.084 -1.779 -3.233 1.00 86.75 99 THR A N 1
ATOM 764 C CA . THR A 1 99 ? 1.303 -2.565 -3.469 1.00 86.75 99 THR A CA 1
ATOM 765 C C . THR A 1 99 ? 1.767 -2.466 -4.924 1.00 86.75 99 THR A C 1
ATOM 767 O O . THR A 1 99 ? 2.952 -2.260 -5.186 1.00 86.75 99 THR A O 1
ATOM 770 N N . LYS A 1 100 ? 0.840 -2.578 -5.882 1.00 87.25 100 LYS A N 1
ATOM 771 C CA . LYS A 1 100 ? 1.125 -2.443 -7.317 1.00 87.25 100 LYS A CA 1
ATOM 772 C C . LYS A 1 100 ? 1.596 -1.031 -7.676 1.00 87.25 100 LYS A C 1
ATOM 774 O O . LYS A 1 100 ? 2.566 -0.901 -8.414 1.00 87.25 100 LYS A O 1
ATOM 779 N N . ASN A 1 101 ? 0.993 0.006 -7.090 1.00 87.62 101 ASN A N 1
ATOM 780 C CA . ASN A 1 101 ? 1.415 1.402 -7.241 1.00 87.62 101 ASN A CA 1
ATOM 781 C C . ASN A 1 101 ? 2.873 1.590 -6.811 1.00 87.62 101 ASN A C 1
ATOM 783 O O . ASN A 1 101 ? 3.686 2.109 -7.575 1.00 87.62 101 ASN A O 1
ATOM 787 N N . ILE A 1 102 ? 3.216 1.133 -5.601 1.00 88.19 102 ILE A N 1
ATOM 788 C CA . ILE A 1 102 ? 4.585 1.217 -5.073 1.00 88.19 102 ILE A CA 1
ATOM 789 C C . ILE A 1 102 ? 5.552 0.473 -5.998 1.00 88.19 102 ILE A C 1
ATOM 791 O O . ILE A 1 102 ? 6.607 1.007 -6.342 1.00 88.19 102 ILE A O 1
ATOM 795 N N . ARG A 1 103 ? 5.175 -0.730 -6.449 1.00 89.81 103 ARG A N 1
ATOM 796 C CA . ARG A 1 103 ? 5.975 -1.538 -7.372 1.00 89.81 103 ARG A CA 1
ATOM 797 C C . ARG A 1 103 ? 6.233 -0.793 -8.687 1.00 89.81 103 ARG A C 1
ATOM 799 O O . ARG A 1 103 ? 7.392 -0.618 -9.055 1.00 89.81 103 ARG A O 1
ATOM 806 N N . LEU A 1 104 ? 5.200 -0.291 -9.362 1.00 89.81 104 LEU A N 1
ATOM 807 C CA . LEU A 1 104 ? 5.341 0.460 -10.617 1.00 89.81 104 LEU A CA 1
ATOM 808 C C . LEU A 1 104 ? 6.194 1.726 -10.445 1.00 89.81 104 LEU A C 1
ATOM 810 O O . LEU A 1 104 ? 7.082 1.995 -11.255 1.00 89.81 104 LEU A O 1
ATOM 814 N N . GLN A 1 105 ? 5.996 2.490 -9.370 1.00 88.94 105 GLN A N 1
ATOM 815 C CA . GLN A 1 105 ? 6.793 3.692 -9.108 1.00 88.94 105 GLN A CA 1
ATOM 816 C C . GLN A 1 105 ? 8.271 3.372 -8.881 1.00 88.94 105 GLN A C 1
ATOM 818 O O . GLN A 1 105 ? 9.145 4.010 -9.477 1.00 88.94 105 GLN A O 1
ATOM 823 N N . TYR A 1 106 ? 8.546 2.368 -8.050 1.00 87.94 106 TYR A N 1
ATOM 824 C CA . TYR A 1 106 ? 9.901 1.924 -7.759 1.00 87.94 106 TYR A CA 1
ATOM 825 C C . TYR A 1 106 ? 10.601 1.425 -9.025 1.00 87.94 106 TYR A C 1
ATOM 827 O O . TYR A 1 106 ? 11.711 1.856 -9.333 1.00 87.94 106 TYR A O 1
ATOM 835 N N . HIS A 1 107 ? 9.936 0.590 -9.823 1.00 87.81 107 HIS A N 1
ATOM 836 C CA . HIS A 1 107 ? 10.535 0.038 -11.034 1.00 87.81 107 HIS A CA 1
ATOM 837 C C . HIS A 1 107 ? 10.688 1.048 -12.166 1.00 87.81 107 HIS A C 1
ATOM 839 O O . HIS A 1 107 ? 11.689 0.982 -12.878 1.00 87.81 107 HIS A O 1
ATOM 845 N N . GLY A 1 108 ? 9.800 2.039 -12.274 1.00 88.81 108 GLY A N 1
ATOM 846 C CA . GLY A 1 108 ? 10.026 3.174 -13.165 1.00 88.81 108 GLY A CA 1
ATOM 847 C C . GLY A 1 108 ? 11.255 3.996 -12.758 1.00 88.81 108 GLY A C 1
ATOM 848 O O . GLY A 1 108 ? 12.027 4.426 -13.609 1.00 88.81 108 GLY A O 1
ATOM 849 N N . HIS A 1 109 ? 11.508 4.167 -11.454 1.00 87.31 109 HIS A N 1
ATOM 850 C CA . HIS A 1 109 ? 12.750 4.790 -10.976 1.00 87.31 109 HIS A CA 1
ATOM 851 C C . HIS A 1 109 ? 14.000 3.974 -11.334 1.00 87.31 109 HIS A C 1
ATOM 853 O O . HIS A 1 109 ? 15.005 4.557 -11.743 1.00 87.31 109 HIS A O 1
ATOM 859 N N . LEU A 1 110 ? 13.938 2.643 -11.238 1.00 86.88 110 LEU A N 1
ATOM 860 C CA . LEU A 1 110 ? 15.048 1.781 -11.652 1.00 86.88 110 LEU A CA 1
ATOM 861 C C . LEU A 1 110 ? 15.303 1.834 -13.171 1.00 86.88 110 LEU A C 1
ATOM 863 O O . LEU A 1 110 ? 16.462 1.815 -13.588 1.00 86.88 110 LEU A O 1
ATOM 867 N N . ALA A 1 111 ? 14.246 1.930 -13.986 1.00 85.38 111 ALA A N 1
ATOM 868 C CA . ALA A 1 111 ? 14.329 1.973 -15.450 1.00 85.38 111 ALA A CA 1
ATOM 869 C C . ALA A 1 111 ? 14.987 3.254 -15.995 1.00 85.38 111 ALA A C 1
ATOM 871 O O . ALA A 1 111 ? 15.684 3.195 -17.004 1.00 85.38 111 ALA A O 1
ATOM 872 N N . ARG A 1 112 ? 14.853 4.389 -15.298 1.00 86.94 112 ARG A N 1
ATOM 873 C CA . ARG A 1 112 ? 15.487 5.673 -15.669 1.00 86.94 112 ARG A CA 1
ATOM 874 C C . ARG A 1 112 ? 17.000 5.730 -15.446 1.00 86.94 112 ARG A C 1
ATOM 876 O O . ARG A 1 112 ? 17.619 6.770 -15.631 1.00 86.94 112 ARG A O 1
ATOM 883 N N . GLY A 1 113 ? 17.616 4.651 -14.964 1.00 75.12 113 GLY A N 1
ATOM 884 C CA . GLY A 1 113 ? 19.067 4.587 -14.786 1.00 75.12 113 GLY A CA 1
ATOM 885 C C . GLY A 1 113 ? 19.614 5.379 -13.593 1.00 75.12 113 GLY A C 1
ATOM 886 O O . GLY A 1 113 ? 20.772 5.182 -13.245 1.00 75.12 113 GLY A O 1
ATOM 887 N N . THR A 1 114 ? 18.792 6.167 -12.892 1.00 76.69 114 THR A N 1
ATOM 888 C CA . THR A 1 114 ? 19.193 6.954 -11.707 1.00 76.69 114 THR A CA 1
ATOM 889 C C . THR A 1 114 ? 19.535 6.113 -10.473 1.00 76.69 114 THR A C 1
ATOM 891 O O . THR A 1 114 ? 20.069 6.635 -9.500 1.00 76.69 114 THR A O 1
ATOM 894 N N . ALA A 1 115 ? 19.194 4.823 -10.481 1.00 78.62 115 ALA A N 1
ATOM 895 C CA . ALA A 1 115 ? 19.444 3.922 -9.363 1.00 78.62 115 ALA A CA 1
ATOM 896 C C . ALA A 1 115 ? 20.849 3.285 -9.424 1.00 78.62 115 ALA A C 1
ATOM 898 O O . ALA A 1 115 ? 21.369 3.056 -10.521 1.00 78.62 115 ALA A O 1
ATOM 899 N N . PRO A 1 116 ? 21.446 2.922 -8.271 1.00 83.19 116 PRO A N 1
ATOM 900 C CA . PRO A 1 116 ? 22.696 2.168 -8.219 1.00 83.19 116 PRO A CA 1
ATOM 901 C C . PRO A 1 116 ? 22.638 0.857 -9.016 1.00 83.19 116 PRO A C 1
ATOM 903 O O . PRO A 1 116 ? 21.587 0.219 -9.127 1.00 83.19 116 PRO A O 1
ATOM 906 N N . ALA A 1 117 ? 23.788 0.420 -9.537 1.00 79.94 117 ALA A N 1
ATOM 907 C CA . ALA A 1 117 ? 23.890 -0.788 -10.360 1.00 79.94 117 ALA A CA 1
ATOM 908 C C . ALA A 1 117 ? 23.415 -2.061 -9.633 1.00 79.94 117 ALA A C 1
ATOM 910 O O . ALA A 1 117 ? 22.744 -2.895 -10.238 1.00 79.94 117 ALA A O 1
ATOM 911 N N . SER A 1 118 ? 23.689 -2.179 -8.330 1.00 79.62 118 SER A N 1
ATOM 912 C CA . SER A 1 118 ? 23.223 -3.289 -7.486 1.00 79.62 118 SER A CA 1
ATOM 913 C C . SER A 1 118 ? 21.695 -3.374 -7.426 1.00 79.62 118 SER A C 1
ATOM 915 O O . SER A 1 118 ? 21.119 -4.450 -7.570 1.00 79.62 118 SER A O 1
ATOM 917 N N . THR A 1 119 ? 21.021 -2.233 -7.293 1.00 77.44 119 THR A N 1
ATOM 918 C CA . THR A 1 119 ? 19.557 -2.146 -7.269 1.00 77.44 119 THR A CA 1
ATOM 919 C C . THR A 1 119 ? 18.950 -2.475 -8.633 1.00 77.44 119 THR A C 1
ATOM 921 O O . THR A 1 119 ? 17.903 -3.114 -8.717 1.00 77.44 119 THR A O 1
ATOM 924 N N . ARG A 1 120 ? 19.628 -2.088 -9.720 1.00 78.94 120 ARG A N 1
ATOM 925 C CA . ARG A 1 120 ? 19.213 -2.426 -11.087 1.00 78.94 120 ARG A CA 1
ATOM 926 C C . ARG A 1 120 ? 19.348 -3.922 -11.369 1.00 78.94 120 ARG A C 1
ATOM 928 O O . ARG A 1 120 ? 18.463 -4.488 -11.997 1.00 78.94 120 ARG A O 1
ATOM 935 N N . ALA A 1 121 ? 20.386 -4.576 -10.849 1.00 79.56 121 ALA A N 1
ATOM 936 C CA . ALA A 1 121 ? 20.564 -6.020 -11.001 1.00 79.56 121 ALA A CA 1
ATOM 937 C C . ALA A 1 121 ? 19.366 -6.813 -10.443 1.00 79.56 121 ALA A C 1
ATOM 939 O O . ALA A 1 121 ? 18.965 -7.813 -11.032 1.00 79.56 121 ALA A O 1
ATOM 940 N N . MET A 1 122 ? 18.717 -6.322 -9.379 1.00 75.00 122 MET A N 1
ATOM 941 C CA . MET A 1 122 ? 17.527 -6.949 -8.782 1.00 75.00 122 MET A CA 1
ATOM 942 C C . MET A 1 122 ? 16.313 -7.032 -9.730 1.00 75.00 122 MET A C 1
ATOM 944 O O . MET A 1 122 ? 15.426 -7.856 -9.530 1.00 75.00 122 MET A O 1
ATOM 948 N N . LEU A 1 123 ? 16.237 -6.192 -10.769 1.00 73.12 123 LEU A N 1
ATOM 949 C CA . LEU A 1 123 ? 15.190 -6.297 -11.796 1.00 73.12 123 LEU A CA 1
ATOM 950 C C . LEU A 1 123 ? 15.381 -7.511 -12.706 1.00 73.12 123 LEU A C 1
ATOM 952 O O . LEU A 1 123 ? 14.411 -8.056 -13.238 1.00 73.12 123 LEU A O 1
ATOM 956 N N . GLU A 1 124 ? 16.635 -7.879 -12.936 1.00 74.81 124 GLU A N 1
ATOM 957 C CA . GLU A 1 124 ? 17.035 -8.882 -13.918 1.00 74.81 124 GLU A CA 1
ATOM 958 C C . GLU A 1 124 ? 17.261 -10.250 -13.275 1.00 74.81 124 GLU A C 1
ATOM 960 O O . GLU A 1 124 ? 17.257 -11.269 -13.974 1.00 74.81 124 GLU A O 1
ATOM 965 N N . THR A 1 125 ? 17.380 -10.293 -11.943 1.00 75.19 125 THR A N 1
ATOM 966 C CA . THR A 1 125 ? 17.501 -11.535 -11.190 1.00 75.19 125 THR A CA 1
ATOM 967 C C . THR A 1 125 ? 16.271 -12.416 -11.389 1.00 75.19 125 THR A C 1
ATOM 969 O O . THR A 1 125 ? 15.111 -12.028 -11.224 1.00 75.19 125 THR A O 1
ATOM 972 N N . SER A 1 126 ? 16.546 -13.660 -11.769 1.00 70.56 126 SER A N 1
ATOM 973 C CA . SER A 1 126 ? 15.540 -14.707 -11.846 1.00 70.56 126 SER A CA 1
ATOM 974 C C . SER A 1 126 ? 15.439 -15.387 -10.481 1.00 70.56 126 SER A C 1
ATOM 976 O O . SER A 1 126 ? 16.462 -15.878 -10.005 1.00 70.56 126 SER A O 1
ATOM 978 N N . PRO A 1 127 ? 14.248 -15.484 -9.863 1.00 65.75 127 PRO A N 1
ATOM 979 C CA . PRO A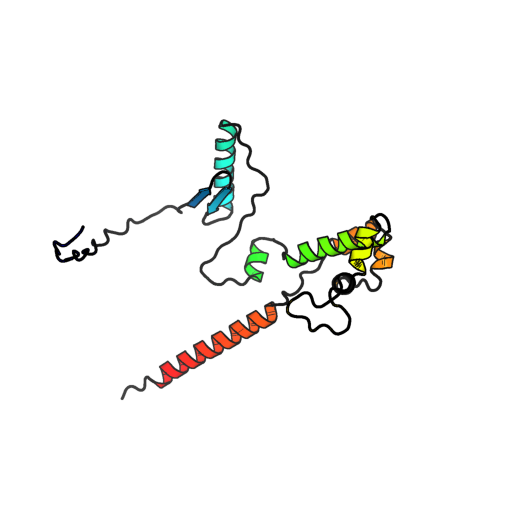 1 127 ? 14.089 -16.171 -8.579 1.00 65.75 127 PRO A CA 1
ATOM 980 C C . PRO A 1 127 ? 14.366 -17.683 -8.661 1.00 65.75 127 PRO A C 1
ATOM 982 O O . PRO A 1 127 ? 14.536 -18.339 -7.635 1.00 65.75 127 PRO A O 1
ATOM 985 N N . HIS A 1 128 ? 14.448 -18.251 -9.870 1.00 64.38 128 HIS A N 1
ATOM 986 C CA . HIS A 1 128 ? 14.778 -19.658 -10.086 1.00 64.38 128 HIS A CA 1
ATOM 987 C C . HIS A 1 128 ? 15.952 -19.816 -11.054 1.00 64.38 128 HIS A C 1
ATOM 989 O O . HIS A 1 128 ? 15.964 -19.218 -12.138 1.00 64.38 128 HIS A O 1
ATOM 995 N N . ALA A 1 129 ? 16.909 -20.664 -10.667 1.00 62.66 129 ALA A N 1
ATOM 996 C CA . ALA A 1 129 ? 17.899 -21.230 -11.572 1.00 62.66 129 ALA A CA 1
ATOM 997 C C . ALA A 1 129 ? 17.208 -22.172 -12.572 1.00 62.66 129 ALA A C 1
ATOM 999 O O . ALA A 1 129 ? 16.233 -22.853 -12.234 1.00 62.66 129 ALA A O 1
ATOM 1000 N N . LYS A 1 130 ? 17.706 -22.207 -13.812 1.00 59.81 130 LYS A N 1
ATOM 1001 C CA . LYS A 1 130 ? 17.165 -23.049 -14.887 1.00 59.81 130 LYS A CA 1
ATOM 1002 C C . LYS A 1 130 ? 17.175 -24.520 -14.435 1.00 59.81 130 LYS A C 1
ATOM 1004 O O . LYS A 1 130 ? 18.243 -25.071 -14.203 1.00 59.81 130 LYS A O 1
ATOM 1009 N N . GLY A 1 131 ? 15.993 -25.127 -14.288 1.00 62.03 131 GLY A N 1
ATOM 1010 C CA . GLY A 1 131 ? 15.828 -26.540 -13.906 1.00 62.03 131 GLY A CA 1
ATOM 1011 C C . GLY A 1 131 ? 15.435 -26.816 -12.448 1.00 62.03 131 GLY A C 1
ATOM 1012 O O . GLY A 1 131 ? 15.221 -27.975 -12.102 1.00 62.03 131 GLY A O 1
ATOM 1013 N N . SER A 1 132 ? 15.292 -25.799 -11.590 1.00 59.91 132 SER A N 1
ATOM 1014 C CA . SER A 1 132 ? 14.837 -26.012 -10.208 1.00 59.91 132 SER A CA 1
ATOM 1015 C C . SER A 1 132 ? 13.307 -26.073 -10.113 1.00 59.91 132 SER A C 1
ATOM 1017 O O . SER A 1 132 ? 12.613 -25.271 -10.738 1.00 59.91 132 SER A O 1
ATOM 1019 N N . ARG A 1 133 ? 12.765 -27.017 -9.329 1.00 56.66 133 ARG A N 1
ATOM 1020 C CA . ARG A 1 133 ? 11.319 -27.142 -9.076 1.00 56.66 133 ARG A CA 1
ATOM 1021 C C . ARG A 1 133 ? 10.902 -26.087 -8.043 1.00 56.66 133 ARG A C 1
ATOM 1023 O O . ARG A 1 133 ? 11.286 -26.225 -6.881 1.00 56.66 133 ARG A O 1
ATOM 1030 N N . PRO A 1 134 ? 10.109 -25.066 -8.403 1.00 55.81 134 PRO A N 1
ATOM 1031 C CA . PRO A 1 134 ? 9.700 -24.057 -7.437 1.00 55.81 134 PRO A CA 1
ATOM 1032 C C . PRO A 1 134 ? 8.767 -24.678 -6.390 1.00 55.81 134 PRO A C 1
ATOM 1034 O O . PRO A 1 134 ? 7.735 -25.262 -6.723 1.00 55.81 134 PRO A O 1
ATOM 1037 N N . ARG A 1 135 ? 9.135 -24.575 -5.109 1.00 52.94 135 ARG A N 1
ATOM 1038 C CA . ARG A 1 135 ? 8.248 -24.864 -3.973 1.00 52.94 135 ARG A CA 1
ATOM 1039 C C . ARG A 1 135 ? 7.853 -23.534 -3.323 1.00 52.94 135 ARG A C 1
ATOM 1041 O O . ARG A 1 135 ? 8.644 -22.969 -2.580 1.00 52.94 135 ARG A O 1
ATOM 1048 N N . GLY A 1 136 ? 6.634 -23.062 -3.602 1.00 61.34 136 GLY A N 1
ATOM 1049 C CA . GLY A 1 136 ? 6.090 -21.794 -3.077 1.00 61.34 136 GLY A CA 1
ATOM 1050 C C . GLY A 1 136 ? 6.421 -20.545 -3.925 1.00 61.34 136 GLY A C 1
ATOM 1051 O O . GLY A 1 136 ? 7.169 -20.659 -4.891 1.00 61.34 136 GLY A O 1
ATOM 1052 N N . PRO A 1 137 ? 5.817 -19.371 -3.628 1.00 55.19 137 PRO A N 1
ATOM 1053 C CA . PRO A 1 137 ? 5.812 -18.181 -4.499 1.00 55.19 137 PRO A CA 1
ATOM 1054 C C . PRO A 1 137 ? 7.097 -17.322 -4.372 1.00 55.19 137 PRO A C 1
ATOM 1056 O O . PRO A 1 137 ? 7.837 -17.524 -3.412 1.00 55.19 137 PRO A O 1
ATOM 1059 N N . PRO A 1 138 ? 7.340 -16.306 -5.242 1.00 58.12 138 PRO A N 1
ATOM 1060 C CA . PRO A 1 138 ? 6.573 -15.908 -6.425 1.00 58.12 138 PRO A CA 1
ATOM 1061 C C . PRO A 1 138 ? 7.092 -16.559 -7.725 1.00 58.12 138 PRO A C 1
ATOM 1063 O O . PRO A 1 138 ? 8.297 -16.687 -7.921 1.00 58.12 138 PRO A O 1
ATOM 1066 N N . PRO A 1 139 ? 6.187 -16.905 -8.658 1.00 60.47 139 PRO A N 1
ATOM 1067 C CA . PRO A 1 139 ? 6.470 -17.763 -9.814 1.00 60.47 139 PRO A CA 1
ATOM 1068 C C . PRO A 1 139 ? 7.136 -17.048 -11.002 1.00 60.47 139 PRO A C 1
ATOM 1070 O O . PRO A 1 139 ? 7.275 -17.639 -12.070 1.00 60.47 139 PRO A O 1
ATOM 1073 N N . CYS A 1 140 ? 7.479 -15.764 -10.881 1.00 69.69 140 CYS A N 1
ATOM 1074 C CA . CYS A 1 140 ? 7.925 -14.951 -12.010 1.00 69.69 140 CYS A CA 1
ATOM 1075 C C . CYS A 1 140 ? 8.967 -13.915 -11.598 1.00 69.69 140 CYS A C 1
ATOM 1077 O O . CYS A 1 140 ? 9.031 -13.513 -10.434 1.00 69.69 140 CYS A O 1
ATOM 1079 N N . ARG A 1 141 ? 9.776 -13.466 -12.565 1.00 75.25 141 ARG A N 1
ATOM 1080 C CA . ARG A 1 141 ? 10.744 -12.393 -12.329 1.00 75.25 141 ARG A CA 1
ATOM 1081 C C . ARG A 1 141 ? 10.002 -11.119 -11.960 1.00 75.25 141 ARG A C 1
ATOM 1083 O O . ARG A 1 141 ? 8.885 -10.879 -12.422 1.00 75.25 141 ARG A O 1
ATOM 1090 N N . LEU A 1 142 ? 10.653 -10.274 -11.172 1.00 79.50 142 LEU A N 1
ATOM 1091 C CA . LEU A 1 142 ? 10.077 -9.002 -10.755 1.00 79.50 142 LEU A CA 1
ATOM 1092 C C . LEU A 1 142 ? 9.725 -8.123 -11.967 1.00 79.50 142 LEU A C 1
ATOM 1094 O O . LEU A 1 142 ? 8.638 -7.556 -12.019 1.00 79.50 142 LEU A O 1
ATOM 1098 N N . ARG A 1 143 ? 10.579 -8.128 -13.000 1.00 84.62 143 ARG A N 1
ATOM 1099 C CA . ARG A 1 143 ? 10.305 -7.510 -14.307 1.00 84.62 143 ARG A CA 1
ATOM 1100 C C . ARG A 1 143 ? 8.995 -7.987 -14.942 1.00 84.62 143 ARG A C 1
ATOM 1102 O O . ARG A 1 143 ? 8.238 -7.170 -15.452 1.00 84.62 143 ARG A O 1
ATOM 1109 N N . ASP A 1 144 ? 8.729 -9.289 -14.915 1.00 86.06 144 ASP A N 1
ATOM 1110 C CA . ASP A 1 144 ? 7.533 -9.864 -15.542 1.00 86.06 144 ASP A CA 1
ATOM 1111 C C . ASP A 1 144 ? 6.275 -9.495 -14.743 1.00 86.06 144 ASP A C 1
ATOM 1113 O O . ASP A 1 144 ? 5.188 -9.351 -15.295 1.00 86.06 144 ASP A O 1
ATOM 1117 N N . GLN A 1 145 ? 6.417 -9.310 -13.429 1.00 85.44 145 GLN A N 1
ATOM 1118 C CA . GLN A 1 145 ? 5.333 -8.855 -12.567 1.00 85.44 145 GLN A CA 1
ATOM 1119 C C . GLN A 1 145 ? 5.000 -7.374 -12.797 1.00 85.44 145 GLN A C 1
ATOM 1121 O O . GLN A 1 145 ? 3.827 -7.025 -12.868 1.00 85.44 145 GLN A O 1
ATOM 1126 N N . VAL A 1 146 ? 6.021 -6.533 -12.989 1.00 88.69 146 VAL A N 1
ATOM 1127 C CA . VAL A 1 146 ? 5.868 -5.123 -13.388 1.00 88.69 146 VAL A CA 1
ATOM 1128 C C . VAL A 1 146 ? 5.197 -5.015 -14.754 1.00 88.69 146 VAL A C 1
ATOM 1130 O O . VAL A 1 146 ? 4.262 -4.239 -14.899 1.00 88.69 146 VAL A O 1
ATOM 1133 N N . ALA A 1 147 ? 5.616 -5.833 -15.724 1.00 88.38 147 ALA A N 1
ATOM 1134 C CA . ALA A 1 147 ? 5.002 -5.862 -17.049 1.00 88.38 147 ALA A CA 1
ATOM 1135 C C . ALA A 1 147 ? 3.510 -6.225 -16.982 1.00 88.38 147 ALA A C 1
ATOM 1137 O O . ALA A 1 147 ? 2.699 -5.592 -17.644 1.00 88.38 147 ALA A O 1
ATOM 1138 N N . LYS A 1 148 ? 3.120 -7.187 -16.134 1.00 86.94 148 LYS A N 1
ATOM 1139 C CA . LYS A 1 148 ? 1.702 -7.532 -15.919 1.00 86.94 148 LYS A CA 1
ATOM 1140 C C . LYS A 1 148 ? 0.894 -6.389 -15.310 1.00 86.94 148 LYS A C 1
ATOM 1142 O O . LYS A 1 148 ? -0.250 -6.184 -15.702 1.00 86.94 148 LYS A O 1
ATOM 1147 N N . ASP A 1 149 ? 1.461 -5.675 -14.340 1.00 87.69 149 ASP A N 1
ATOM 1148 C CA . ASP A 1 149 ? 0.776 -4.530 -13.738 1.00 87.69 149 ASP A CA 1
ATOM 1149 C C . ASP A 1 149 ? 0.648 -3.363 -14.723 1.00 87.69 149 ASP A C 1
ATOM 1151 O O . ASP A 1 149 ? -0.393 -2.718 -14.752 1.00 87.69 149 ASP A O 1
ATOM 1155 N N . ALA A 1 150 ? 1.681 -3.111 -15.533 1.00 88.56 150 ALA A N 1
ATOM 1156 C CA . ALA A 1 150 ? 1.684 -2.066 -16.553 1.00 88.56 150 ALA A CA 1
ATOM 1157 C C . ALA A 1 150 ? 0.708 -2.385 -17.698 1.00 88.56 150 ALA A C 1
ATOM 1159 O O . ALA A 1 150 ? -0.089 -1.531 -18.077 1.00 88.56 150 ALA A O 1
ATOM 1160 N N . ALA A 1 151 ? 0.672 -3.640 -18.154 1.00 87.38 151 ALA A N 1
ATOM 1161 C CA . ALA A 1 151 ? -0.272 -4.099 -19.171 1.00 87.38 151 ALA A CA 1
ATOM 1162 C C . ALA A 1 151 ? -1.734 -3.920 -18.734 1.00 87.38 151 ALA A C 1
ATOM 1164 O O . ALA A 1 151 ? -2.594 -3.589 -19.542 1.00 87.38 151 ALA A O 1
ATOM 1165 N N . ALA A 1 152 ? -2.029 -4.074 -17.442 1.00 83.38 152 ALA A N 1
ATOM 1166 C CA . ALA A 1 152 ? -3.367 -3.812 -16.918 1.00 83.38 152 ALA A CA 1
ATOM 1167 C C . ALA A 1 152 ? -3.765 -2.325 -16.924 1.00 83.38 152 ALA A C 1
ATOM 1169 O O . ALA A 1 152 ? -4.945 -2.014 -16.781 1.00 83.38 152 ALA A O 1
ATOM 1170 N N . LEU A 1 153 ? -2.797 -1.417 -17.077 1.00 83.88 153 LEU A N 1
ATOM 1171 C CA . LEU A 1 153 ? -3.016 0.011 -17.314 1.00 83.88 153 LEU A CA 1
ATOM 1172 C C . LEU A 1 153 ? -3.034 0.361 -18.809 1.00 83.88 153 LEU A C 1
ATOM 1174 O O . LEU A 1 153 ? -3.157 1.533 -19.145 1.00 83.88 153 LEU A O 1
ATOM 1178 N N . GLY A 1 154 ? -2.907 -0.632 -19.696 1.00 85.81 154 GLY A N 1
ATOM 1179 C CA . GLY A 1 154 ? -2.774 -0.422 -21.137 1.00 85.81 154 GLY A CA 1
ATOM 1180 C C . GLY A 1 154 ? -1.376 0.020 -21.576 1.00 85.81 154 GLY A C 1
ATOM 1181 O O . GLY A 1 154 ? -1.221 0.465 -22.706 1.00 85.81 154 GLY A O 1
ATOM 1182 N N . ILE A 1 155 ? -0.366 -0.095 -20.706 1.00 86.69 155 ILE A N 1
ATOM 1183 C CA . ILE A 1 155 ? 1.020 0.261 -21.024 1.00 86.69 155 ILE A CA 1
ATOM 1184 C C . ILE A 1 155 ? 1.738 -0.995 -21.526 1.00 86.69 155 ILE A C 1
ATOM 1186 O O . ILE A 1 155 ? 2.052 -1.890 -20.735 1.00 86.69 155 ILE A O 1
ATOM 1190 N N . GLU A 1 156 ? 2.003 -1.061 -22.830 1.00 82.62 156 GLU A N 1
ATOM 1191 C CA . GLU A 1 156 ? 2.739 -2.173 -23.445 1.00 82.62 156 GLU A CA 1
ATOM 1192 C C . GLU A 1 156 ? 4.243 -2.073 -23.134 1.00 82.62 156 GLU A C 1
ATOM 1194 O O . GLU A 1 156 ? 4.805 -2.956 -22.478 1.00 82.62 156 GLU A O 1
ATOM 1199 N N . ASP A 1 157 ? 4.876 -0.947 -23.480 1.00 88.38 157 ASP A N 1
ATOM 1200 C CA . ASP A 1 157 ? 6.314 -0.719 -23.294 1.00 88.38 157 ASP A CA 1
ATOM 1201 C C . ASP A 1 157 ? 6.630 0.144 -22.069 1.00 88.38 157 ASP A C 1
ATOM 1203 O O . ASP A 1 157 ? 7.149 1.260 -22.122 1.00 88.38 157 ASP A O 1
ATOM 1207 N N . TRP A 1 158 ? 6.391 -0.440 -20.895 1.00 90.00 158 TRP A N 1
ATOM 1208 C CA . TRP A 1 158 ? 6.553 0.248 -19.610 1.00 90.00 158 TRP A CA 1
ATOM 1209 C C . TRP A 1 158 ? 7.955 0.821 -19.348 1.00 90.00 158 TRP A C 1
ATOM 1211 O O . TRP A 1 158 ? 8.110 1.701 -18.507 1.00 90.00 158 TRP A O 1
ATOM 1221 N N . ARG A 1 159 ? 8.999 0.321 -20.023 1.00 88.06 159 ARG A N 1
ATOM 1222 C CA . ARG A 1 159 ? 10.382 0.810 -19.875 1.00 88.06 159 ARG A CA 1
ATOM 1223 C C . ARG A 1 159 ? 10.622 2.142 -20.574 1.00 88.06 159 ARG A C 1
ATOM 1225 O O . ARG A 1 159 ? 11.440 2.926 -20.088 1.00 88.06 159 ARG A O 1
ATOM 1232 N N . GLU A 1 160 ? 9.960 2.343 -21.705 1.00 87.94 160 GLU A N 1
ATOM 1233 C CA . GLU A 1 160 ? 10.034 3.567 -22.494 1.00 87.94 160 GLU A CA 1
ATOM 1234 C C . GLU A 1 160 ? 9.179 4.645 -21.834 1.00 87.94 160 GLU A C 1
ATOM 1236 O O . GLU A 1 160 ? 9.692 5.701 -21.474 1.00 87.94 160 GLU A O 1
ATOM 1241 N N . GLU A 1 161 ? 7.935 4.308 -21.496 1.00 86.69 161 GLU A N 1
ATOM 1242 C CA . GLU A 1 161 ? 7.030 5.201 -20.763 1.00 86.69 161 GLU A CA 1
ATOM 1243 C C . GLU A 1 161 ? 7.556 5.599 -19.381 1.00 86.69 161 GLU A C 1
ATOM 1245 O O . GLU A 1 161 ? 7.317 6.702 -18.896 1.00 86.69 161 GLU A O 1
ATOM 1250 N N . ALA A 1 162 ? 8.331 4.729 -18.728 1.00 90.06 162 ALA A N 1
ATOM 1251 C CA . ALA A 1 162 ? 8.970 5.074 -17.466 1.00 90.06 162 ALA A CA 1
ATOM 1252 C C . ALA A 1 162 ? 10.043 6.168 -17.597 1.00 90.06 162 ALA A C 1
ATOM 1254 O O . ALA A 1 162 ? 10.443 6.710 -16.559 1.00 90.06 162 ALA A O 1
ATOM 1255 N N . GLN A 1 163 ? 10.536 6.492 -18.799 1.00 89.12 163 GLN A N 1
ATOM 1256 C CA . GLN A 1 163 ? 11.545 7.540 -18.982 1.00 89.12 163 GLN A CA 1
ATOM 1257 C C . GLN A 1 163 ? 10.985 8.925 -18.664 1.00 89.12 163 GLN A C 1
ATOM 1259 O O . GLN A 1 163 ? 11.642 9.694 -17.953 1.00 89.12 163 GLN A O 1
ATOM 1264 N N . ASP A 1 164 ? 9.746 9.210 -19.070 1.00 90.38 164 ASP A N 1
ATOM 1265 C CA . ASP A 1 164 ? 9.049 10.406 -18.615 1.00 90.38 164 ASP A CA 1
ATOM 1266 C C . ASP A 1 164 ? 8.548 10.197 -17.179 1.00 90.38 164 ASP A C 1
ATOM 1268 O O . ASP A 1 164 ? 7.595 9.476 -16.883 1.00 90.38 164 ASP A O 1
ATOM 1272 N N . ARG A 1 165 ? 9.209 10.862 -16.228 1.00 88.19 165 ARG A N 1
ATOM 1273 C CA . ARG A 1 165 ? 8.862 10.776 -14.804 1.00 88.19 165 ARG A CA 1
ATOM 1274 C C . ARG A 1 165 ? 7.449 11.283 -14.508 1.00 88.19 165 ARG A C 1
ATOM 1276 O O . ARG A 1 165 ? 6.815 10.776 -13.577 1.00 88.19 165 ARG A O 1
ATOM 1283 N N . THR A 1 166 ? 7.012 12.338 -15.185 1.00 87.50 166 THR A N 1
ATOM 1284 C CA . THR A 1 166 ? 5.739 13.006 -14.905 1.00 87.50 166 THR A CA 1
ATOM 1285 C C . THR A 1 166 ? 4.597 12.182 -15.463 1.00 87.50 166 THR A C 1
ATOM 1287 O O . THR A 1 166 ? 3.652 11.895 -14.726 1.00 87.50 166 THR A O 1
ATOM 1290 N N . GLU A 1 167 ? 4.730 11.744 -16.709 1.00 86.56 167 GLU A N 1
ATOM 1291 C CA . GLU A 1 167 ? 3.781 10.874 -17.393 1.00 86.56 167 GLU A CA 1
ATOM 1292 C C . GLU A 1 167 ? 3.666 9.523 -16.684 1.00 86.56 167 GLU A C 1
ATOM 1294 O O . GLU A 1 167 ? 2.578 9.164 -16.233 1.00 86.56 167 GLU A O 1
ATOM 1299 N N . TRP A 1 168 ? 4.793 8.864 -16.385 1.00 89.44 168 TRP A N 1
ATOM 1300 C CA . TRP A 1 168 ? 4.808 7.616 -15.618 1.00 89.44 168 TRP A CA 1
ATOM 1301 C C . TRP A 1 168 ? 4.089 7.748 -14.275 1.00 89.44 168 TRP A C 1
ATOM 1303 O O . TRP A 1 168 ? 3.304 6.889 -13.872 1.00 89.44 168 TRP A O 1
ATOM 1313 N N . ARG A 1 169 ? 4.329 8.842 -13.544 1.00 86.12 169 ARG A N 1
ATOM 1314 C CA . ARG A 1 169 ? 3.671 9.081 -12.253 1.00 86.12 169 ARG A CA 1
ATOM 1315 C C . ARG A 1 169 ? 2.172 9.320 -12.416 1.00 86.12 169 ARG A C 1
ATOM 1317 O O . ARG A 1 169 ? 1.415 8.939 -11.527 1.00 86.12 169 ARG A O 1
ATOM 1324 N N . ASN A 1 170 ? 1.745 9.978 -13.486 1.00 85.62 170 ASN A N 1
ATOM 1325 C CA . ASN A 1 170 ? 0.334 10.241 -13.738 1.00 85.62 170 ASN A CA 1
ATOM 1326 C C . ASN A 1 170 ? -0.398 8.954 -14.145 1.00 85.62 170 ASN A C 1
ATOM 1328 O O . ASN A 1 170 ? -1.444 8.661 -13.565 1.00 85.62 170 ASN A O 1
ATOM 1332 N N . ASN A 1 171 ? 0.207 8.144 -15.015 1.00 83.19 171 ASN A N 1
ATOM 1333 C CA . ASN A 1 171 ? -0.345 6.874 -15.494 1.00 83.19 171 ASN A CA 1
ATOM 1334 C C . ASN A 1 171 ? -0.429 5.838 -14.360 1.00 83.19 171 ASN A C 1
ATOM 1336 O O . ASN A 1 171 ? -1.443 5.170 -14.184 1.00 83.19 171 ASN A O 1
ATOM 1340 N N . THR A 1 172 ? 0.589 5.771 -13.496 1.00 80.81 172 THR A N 1
ATOM 1341 C CA . THR A 1 172 ? 0.647 4.792 -12.392 1.00 80.81 172 THR A CA 1
ATOM 1342 C C . THR A 1 172 ? -0.122 5.191 -11.134 1.00 80.81 172 THR A C 1
ATOM 1344 O O . THR A 1 172 ? -0.261 4.375 -10.235 1.00 80.81 172 THR A O 1
ATOM 1347 N N . LYS A 1 173 ? -0.627 6.426 -11.018 1.00 72.69 173 LYS A N 1
ATOM 1348 C CA . LYS A 1 173 ? -1.411 6.862 -9.842 1.00 72.69 173 LYS A CA 1
ATOM 1349 C C . LYS A 1 173 ? -2.846 6.338 -9.839 1.00 72.69 173 LYS A C 1
ATOM 1351 O O . LYS A 1 173 ? -3.483 6.332 -8.787 1.00 72.69 173 LYS A O 1
ATOM 1356 N N . ARG A 1 174 ? -3.360 5.933 -11.000 1.00 68.00 174 ARG A N 1
ATOM 1357 C CA . ARG A 1 174 ? -4.722 5.431 -11.181 1.00 68.00 174 ARG A CA 1
ATOM 1358 C C . ARG A 1 174 ? -4.668 3.964 -11.573 1.00 68.00 174 ARG A C 1
ATOM 1360 O O . ARG A 1 174 ? -4.797 3.633 -12.741 1.00 68.00 174 ARG A O 1
ATOM 1367 N N . ILE A 1 175 ? -4.483 3.092 -10.586 1.00 70.19 175 ILE A N 1
ATOM 1368 C CA . ILE A 1 175 ? -4.722 1.665 -10.793 1.00 70.19 175 ILE A CA 1
ATOM 1369 C C . ILE A 1 175 ? -6.226 1.404 -10.642 1.00 70.19 175 ILE A C 1
ATOM 1371 O O . ILE A 1 175 ? -6.757 1.682 -9.564 1.00 70.19 175 ILE A O 1
ATOM 1375 N N . PRO A 1 176 ? -6.913 0.898 -11.688 1.00 68.69 176 PRO A N 1
ATOM 1376 C CA . PRO A 1 176 ? -8.278 0.406 -11.558 1.00 68.69 176 PRO A CA 1
ATOM 1377 C C . PRO A 1 176 ? -8.350 -0.658 -10.467 1.00 68.69 176 PRO A C 1
ATOM 1379 O O . PRO A 1 176 ? -7.398 -1.422 -10.291 1.00 68.69 176 PRO A O 1
ATOM 1382 N N . ASP A 1 177 ? -9.478 -0.734 -9.760 1.00 70.38 177 ASP A N 1
ATOM 1383 C CA . ASP A 1 177 ? -9.693 -1.795 -8.783 1.00 70.38 177 ASP A CA 1
ATOM 1384 C C . ASP A 1 177 ? -9.512 -3.152 -9.448 1.00 70.38 177 ASP A C 1
ATOM 1386 O O . ASP A 1 177 ? -10.314 -3.585 -10.277 1.00 70.38 177 ASP A O 1
ATOM 1390 N N . PHE A 1 178 ? -8.412 -3.816 -9.096 1.00 63.84 178 PHE A N 1
ATOM 1391 C CA . PHE A 1 178 ? -8.179 -5.147 -9.603 1.00 63.84 178 PHE A CA 1
ATOM 1392 C C . PHE A 1 178 ? -9.176 -6.093 -8.946 1.00 63.84 178 PHE A C 1
ATOM 1394 O O . PHE A 1 178 ? -9.282 -6.080 -7.711 1.00 63.84 178 PHE A O 1
ATOM 1401 N N . PRO A 1 179 ? -9.837 -6.954 -9.740 1.00 61.69 179 PRO A N 1
ATOM 1402 C CA . PRO A 1 179 ? -10.609 -8.045 -9.177 1.00 61.69 179 PRO A CA 1
ATOM 1403 C C . PRO A 1 179 ? -9.690 -8.830 -8.245 1.00 61.69 179 PRO A C 1
ATOM 1405 O O . PRO A 1 179 ? -8.527 -9.105 -8.578 1.00 61.69 179 PRO A O 1
ATOM 1408 N N . ASP A 1 180 ? -10.169 -9.106 -7.034 1.00 64.62 180 ASP A N 1
ATOM 1409 C CA . ASP A 1 180 ? -9.364 -9.844 -6.070 1.00 64.62 180 ASP A CA 1
ATOM 1410 C C . ASP A 1 180 ? -9.064 -11.216 -6.715 1.00 64.62 180 ASP A C 1
ATOM 1412 O O . ASP A 1 180 ? -9.988 -11.920 -7.117 1.00 64.62 180 ASP A O 1
ATOM 1416 N N . PRO A 1 181 ? -7.792 -11.631 -6.870 1.00 61.09 181 PRO A N 1
ATOM 1417 C CA . PRO A 1 181 ? -7.446 -12.906 -7.512 1.00 61.09 181 PRO A CA 1
ATOM 1418 C C . PRO A 1 181 ? -8.004 -14.136 -6.769 1.00 61.09 181 PRO A C 1
ATOM 1420 O O . PRO A 1 181 ? -7.882 -15.277 -7.230 1.00 61.09 181 PRO A O 1
ATOM 1423 N N . TYR A 1 182 ? -8.596 -13.926 -5.594 1.00 65.12 182 TYR A N 1
ATOM 1424 C CA . TYR A 1 182 ? -9.315 -14.923 -4.818 1.00 65.12 182 TYR A CA 1
ATOM 1425 C C . TYR A 1 182 ? -10.835 -14.717 -4.826 1.00 65.12 182 TYR A C 1
ATOM 1427 O O . TYR A 1 182 ? -11.543 -15.543 -4.255 1.00 65.12 182 TYR A O 1
ATOM 1435 N N . GLU A 1 183 ? -11.353 -13.677 -5.478 1.00 67.19 183 GLU A N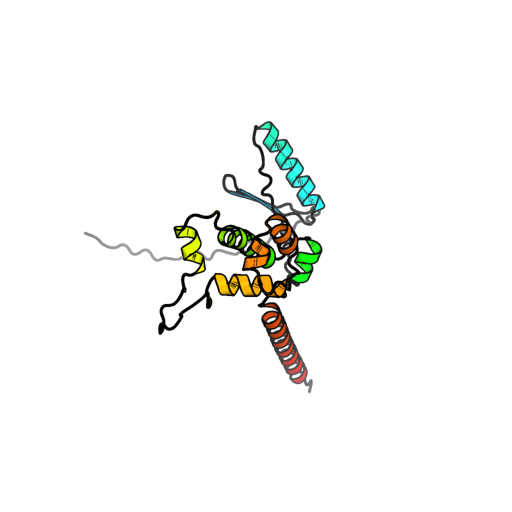 1
ATOM 1436 C CA . GLU A 1 183 ? -12.776 -13.335 -5.547 1.00 67.19 183 GLU A CA 1
ATOM 1437 C C . GLU A 1 183 ? -13.580 -14.471 -6.168 1.00 67.19 183 GLU A C 1
ATOM 1439 O O . GLU A 1 183 ? -14.476 -15.009 -5.523 1.00 67.19 183 GLU A O 1
ATOM 1444 N N . GLU A 1 184 ? -13.173 -14.943 -7.346 1.00 66.44 184 GLU A N 1
ATOM 1445 C CA . GLU A 1 184 ? -13.806 -16.082 -8.013 1.00 66.44 184 GLU A CA 1
ATOM 1446 C C . GLU A 1 184 ? -13.794 -17.328 -7.124 1.00 66.44 184 GLU A C 1
ATOM 1448 O O . GLU A 1 184 ? -14.826 -17.964 -6.918 1.00 66.44 184 GLU A O 1
ATOM 1453 N N . ARG A 1 185 ? -12.649 -17.650 -6.506 1.00 72.31 185 ARG A N 1
ATOM 1454 C CA . ARG A 1 185 ? -12.530 -18.798 -5.592 1.00 72.31 185 ARG A CA 1
ATOM 1455 C C . ARG A 1 185 ? -13.442 -18.664 -4.374 1.00 72.31 185 ARG A C 1
ATOM 1457 O O . ARG A 1 185 ? -14.034 -19.657 -3.952 1.00 72.31 185 ARG A O 1
ATOM 1464 N N . ARG A 1 186 ? -13.587 -17.460 -3.819 1.00 70.75 186 ARG A N 1
ATOM 1465 C CA . ARG A 1 186 ? -14.489 -17.172 -2.696 1.00 70.75 186 ARG A CA 1
ATOM 1466 C C . ARG A 1 186 ? -15.952 -17.267 -3.114 1.00 70.75 186 ARG A C 1
ATOM 1468 O O . ARG A 1 186 ? -16.736 -17.841 -2.364 1.00 70.75 186 ARG A O 1
ATOM 1475 N N . VAL A 1 187 ? -16.315 -16.760 -4.291 1.00 75.06 187 VAL A N 1
ATOM 1476 C CA . VAL A 1 187 ? -17.671 -16.863 -4.855 1.00 75.06 187 VAL A CA 1
ATOM 1477 C C . VAL A 1 187 ? -18.032 -18.327 -5.095 1.00 75.06 187 VAL A C 1
ATOM 1479 O O . VAL A 1 187 ? -19.089 -18.774 -4.656 1.00 75.06 187 VAL A O 1
ATOM 1482 N N . GLN A 1 188 ? -17.129 -19.103 -5.696 1.00 77.56 188 GLN A N 1
ATOM 1483 C CA . GLN A 1 188 ? -17.320 -20.539 -5.905 1.00 77.56 188 GLN A CA 1
ATOM 1484 C C . GLN A 1 188 ? -17.422 -21.297 -4.575 1.00 77.56 188 GLN A C 1
ATOM 1486 O O . GLN A 1 188 ? -18.287 -22.154 -4.411 1.00 77.56 188 GLN A O 1
ATOM 1491 N N . ALA A 1 189 ? -16.596 -20.960 -3.580 1.00 80.00 189 ALA A N 1
ATOM 1492 C CA . ALA A 1 189 ? -16.690 -21.551 -2.247 1.00 80.00 189 ALA A CA 1
ATOM 1493 C C . ALA A 1 189 ? -18.013 -21.202 -1.541 1.00 80.00 189 ALA A C 1
ATOM 1495 O O . ALA A 1 189 ? -18.614 -22.084 -0.927 1.00 80.00 189 ALA A O 1
ATOM 1496 N N . LYS A 1 190 ? -18.492 -19.952 -1.657 1.00 79.56 190 LYS A N 1
ATOM 1497 C CA . LYS A 1 190 ? -19.810 -19.524 -1.156 1.00 79.56 190 LYS A CA 1
ATOM 1498 C C . LYS A 1 190 ? -20.932 -20.322 -1.827 1.00 79.56 190 LYS A C 1
ATOM 1500 O O . LYS A 1 190 ? -21.776 -20.850 -1.112 1.00 79.56 190 LYS A O 1
ATOM 1505 N N . ARG A 1 191 ? -20.905 -20.472 -3.159 1.00 80.81 191 ARG A N 1
ATOM 1506 C CA . ARG A 1 191 ? -21.883 -21.277 -3.917 1.00 80.81 191 ARG A CA 1
ATOM 1507 C C . ARG A 1 191 ? -21.908 -22.728 -3.450 1.00 80.81 191 ARG A C 1
ATOM 1509 O O . ARG A 1 191 ? -22.949 -23.202 -3.022 1.00 80.81 191 ARG A O 1
ATOM 1516 N N . ARG A 1 192 ? -20.746 -23.386 -3.389 1.00 84.12 192 ARG A N 1
ATOM 1517 C CA . ARG A 1 192 ? -20.638 -24.774 -2.905 1.00 84.12 192 ARG A CA 1
ATOM 1518 C C . ARG A 1 192 ? -21.117 -24.948 -1.466 1.00 84.12 192 ARG A C 1
ATOM 1520 O O . ARG A 1 192 ? -21.606 -26.015 -1.107 1.00 84.12 192 ARG A O 1
ATOM 1527 N N . LYS A 1 193 ? -20.929 -23.937 -0.613 1.00 84.75 193 LYS A N 1
ATOM 1528 C CA . LYS A 1 193 ? -21.438 -23.963 0.761 1.00 84.75 193 LYS A CA 1
ATOM 1529 C C . LYS A 1 193 ? -22.965 -23.846 0.785 1.00 84.75 193 LYS A C 1
ATOM 1531 O O . LYS A 1 193 ? -23.593 -24.658 1.451 1.00 84.75 193 LYS A O 1
ATOM 1536 N N . ALA A 1 194 ? -23.531 -22.910 0.025 1.00 82.69 194 ALA A N 1
ATOM 1537 C CA . ALA A 1 194 ? -24.977 -22.735 -0.096 1.00 82.69 194 ALA A CA 1
ATOM 1538 C C . ALA A 1 194 ? -25.660 -23.981 -0.684 1.00 82.69 194 ALA A C 1
ATOM 1540 O O . ALA A 1 194 ? -26.677 -24.417 -0.166 1.00 82.69 194 ALA A O 1
ATOM 1541 N N . GLU A 1 195 ? -25.061 -24.614 -1.697 1.00 85.19 195 GLU A N 1
ATOM 1542 C CA . GLU A 1 195 ? -25.541 -25.882 -2.268 1.00 85.19 195 GLU A CA 1
ATOM 1543 C C . GLU A 1 195 ? -25.558 -27.013 -1.230 1.00 85.19 195 GLU A C 1
ATOM 1545 O O . GLU A 1 195 ? -26.504 -27.792 -1.176 1.00 85.19 195 GLU A O 1
ATOM 1550 N N . ARG A 1 196 ? -24.532 -27.098 -0.371 1.00 81.38 196 ARG A N 1
ATOM 1551 C CA . ARG A 1 196 ? -24.480 -28.085 0.722 1.00 81.38 196 ARG A CA 1
ATOM 1552 C C . ARG A 1 196 ? -25.510 -27.809 1.811 1.00 81.38 196 ARG A C 1
ATOM 1554 O O . ARG A 1 196 ? -26.086 -28.755 2.335 1.00 81.38 196 ARG A O 1
ATOM 1561 N N . GLU A 1 197 ? -25.702 -26.543 2.170 1.00 83.69 197 GLU A N 1
ATOM 1562 C CA . GLU A 1 197 ? -26.711 -26.128 3.149 1.00 83.69 197 GLU A CA 1
ATOM 1563 C C . GLU A 1 197 ? -28.120 -26.431 2.612 1.00 83.69 197 GLU A C 1
ATOM 1565 O O . GLU A 1 197 ? -28.870 -27.124 3.292 1.00 83.69 197 GLU A O 1
ATOM 1570 N N . ALA A 1 198 ? -28.418 -26.074 1.358 1.00 79.06 198 ALA A N 1
ATOM 1571 C CA . ALA A 1 198 ? -29.686 -26.383 0.692 1.00 79.06 198 ALA A CA 1
ATOM 1572 C C . ALA A 1 198 ? -29.935 -27.895 0.547 1.00 79.06 198 ALA A C 1
ATOM 1574 O O . ALA A 1 198 ? -31.040 -28.366 0.792 1.00 79.06 198 ALA A O 1
ATOM 1575 N N . ALA A 1 199 ? -28.910 -28.682 0.202 1.00 75.69 199 ALA A N 1
ATOM 1576 C CA . ALA A 1 199 ? -29.027 -30.140 0.135 1.00 75.69 199 ALA A CA 1
ATOM 1577 C C . ALA A 1 199 ? -29.274 -30.772 1.518 1.00 75.69 199 ALA A C 1
ATOM 1579 O O . ALA A 1 199 ? -30.034 -31.730 1.634 1.00 75.69 199 ALA A O 1
ATOM 1580 N N . GLY A 1 200 ? -28.651 -30.236 2.572 1.00 77.62 200 GLY A N 1
ATOM 1581 C CA . GLY A 1 200 ? -28.899 -30.667 3.949 1.00 77.62 200 GLY A CA 1
ATOM 1582 C C . GLY A 1 200 ? -30.294 -30.286 4.455 1.00 77.62 200 GLY A C 1
ATOM 1583 O O . GLY A 1 200 ? -30.884 -31.027 5.237 1.00 77.62 200 GLY A O 1
ATOM 1584 N N . GLU A 1 201 ? -30.826 -29.154 4.001 1.00 71.62 201 GLU A N 1
ATOM 1585 C CA . GLU A 1 201 ? -32.169 -28.672 4.331 1.00 71.62 201 GLU A CA 1
ATOM 1586 C C . GLU A 1 201 ? -33.247 -29.491 3.603 1.00 71.62 201 GLU A C 1
ATOM 1588 O O . GLU A 1 201 ? -34.151 -30.009 4.253 1.00 71.62 201 GLU A O 1
ATOM 1593 N N . ALA A 1 202 ? -33.061 -29.772 2.309 1.00 69.38 202 ALA A N 1
ATOM 1594 C CA . ALA A 1 202 ? -33.919 -30.679 1.542 1.00 69.38 202 ALA A CA 1
ATOM 1595 C C . ALA A 1 202 ? -33.919 -32.114 2.106 1.00 69.38 202 ALA A C 1
ATOM 1597 O O . ALA A 1 202 ? -34.957 -32.767 2.157 1.00 69.38 202 ALA A O 1
ATOM 1598 N N . ALA A 1 203 ? -32.772 -32.609 2.586 1.00 68.56 203 ALA A N 1
ATOM 1599 C CA . ALA A 1 203 ? -32.689 -33.920 3.236 1.00 68.56 203 ALA A CA 1
ATOM 1600 C C . ALA A 1 203 ? -33.411 -33.969 4.596 1.00 68.56 203 ALA A C 1
ATOM 1602 O O . ALA A 1 203 ? -33.916 -35.023 4.976 1.00 68.56 203 ALA A O 1
ATOM 1603 N N . ARG A 1 204 ? -33.476 -32.847 5.329 1.00 61.00 204 ARG A N 1
ATOM 1604 C CA . ARG A 1 204 ? -34.270 -32.726 6.565 1.00 61.00 204 ARG A CA 1
ATOM 1605 C C . ARG A 1 204 ? -35.766 -32.651 6.285 1.00 61.00 204 ARG A C 1
ATOM 1607 O O . ARG A 1 204 ? -36.544 -33.202 7.053 1.00 61.00 204 ARG A O 1
ATOM 1614 N N . GLU A 1 205 ? -36.155 -31.998 5.198 1.00 60.12 205 GLU A N 1
ATOM 1615 C CA . GLU A 1 205 ? -37.552 -31.904 4.767 1.00 60.12 205 GLU A CA 1
ATOM 1616 C C . GLU A 1 205 ? -38.069 -33.262 4.261 1.00 60.12 205 GLU A C 1
ATOM 1618 O O . GLU A 1 205 ? -39.178 -33.664 4.590 1.00 60.12 205 GLU A O 1
ATOM 1623 N N . HIS A 1 206 ? -37.222 -34.043 3.579 1.00 60.19 206 HIS A N 1
ATOM 1624 C CA . HIS A 1 206 ? -37.548 -35.406 3.143 1.00 60.19 206 HIS A CA 1
ATOM 1625 C C . HIS A 1 206 ? -37.500 -36.461 4.267 1.00 60.19 206 HIS A C 1
ATOM 1627 O O . HIS A 1 206 ? -37.963 -37.580 4.069 1.00 60.19 206 HIS A O 1
ATOM 1633 N N . SER A 1 207 ? -36.941 -36.138 5.443 1.00 53.84 207 SER A N 1
ATOM 1634 C CA . SER A 1 207 ? -36.959 -37.027 6.616 1.00 53.84 207 SER A CA 1
ATOM 1635 C C . SER A 1 207 ? -38.139 -36.770 7.559 1.00 53.84 207 SER A C 1
ATOM 1637 O O . SER A 1 207 ? -38.215 -37.412 8.607 1.00 53.84 207 SER A O 1
ATOM 1639 N N . TYR A 1 208 ? -39.015 -35.814 7.243 1.00 49.84 208 TYR A N 1
ATOM 1640 C CA . TYR A 1 208 ? -40.222 -35.515 8.008 1.00 49.84 208 TYR A CA 1
ATOM 1641 C C . TYR A 1 208 ? -41.447 -35.960 7.202 1.00 49.84 208 TYR A C 1
ATOM 1643 O O . TYR A 1 208 ? -42.150 -35.145 6.616 1.00 49.84 208 TYR A O 1
ATOM 1651 N N . ASP A 1 209 ? -41.669 -37.273 7.149 1.00 56.88 209 ASP A N 1
ATOM 1652 C CA . ASP A 1 209 ? -42.930 -37.862 6.690 1.00 56.88 209 ASP A CA 1
ATOM 1653 C C . ASP A 1 209 ? -43.745 -38.238 7.943 1.00 56.88 209 ASP A C 1
ATOM 1655 O O . ASP A 1 209 ? -43.376 -39.192 8.641 1.00 56.88 209 ASP A O 1
ATOM 1659 N N . PRO A 1 210 ? -44.757 -37.444 8.344 1.00 56.53 210 PRO A N 1
ATOM 1660 C CA . PRO A 1 210 ? -45.576 -37.757 9.502 1.00 56.53 210 PRO A CA 1
ATOM 1661 C C . PRO A 1 210 ? -46.582 -38.846 9.112 1.00 56.53 210 PRO A C 1
ATOM 1663 O O . PRO A 1 210 ? -47.639 -38.553 8.554 1.00 56.53 210 PRO A O 1
ATOM 1666 N N . ALA A 1 211 ? -46.223 -40.097 9.401 1.00 48.91 211 ALA A N 1
ATOM 1667 C CA . ALA A 1 211 ? -47.156 -41.222 9.439 1.00 48.91 211 ALA A CA 1
ATOM 1668 C C . ALA A 1 211 ? -48.099 -41.135 10.650 1.00 48.91 211 ALA A C 1
ATOM 1670 O O . ALA A 1 211 ? -47.637 -40.699 11.734 1.00 48.91 211 ALA A O 1
#

Radius of gyration: 29.01 Å; chains: 1; bounding box: 71×59×77 Å

pLDDT: mean 71.88, std 17.18, range [29.75, 93.5]

Sequence (211 aa):
MALHQEEEKGAERHQRRPRGPVASAGTHQQLILAFADDLAVAAASKEELVAFCGEIERNAARFGLKISPKTEYMVVSRRPRDVKEIRELSGVQPILNATKNIRLQYHGHLARGTAPASTRAMLETSPHAKGSRPRGPPPCRLRDQVAKDAAALGIEDWREEAQDRTEWRNNTKRIPDFPDPYEERRVQAKRRKAEREAAGEAAREHSYDPA

Secondary structure (DSSP, 8-state):
--------------------------S---EEEEETTEEEEE-SSHHHHHHHHHHHHHHHHHTT----S--------SS---HHHHHHHHTPPPHHHHHHHHHHHHHHHHHTS-S-HHHHHHHH--SS-TT----SS--S-HHHHHHHHHHTTT-S-HHHHTTSHHHHHHHHT----PPPTTHHHHHHHHHHHHHHHHHHHHHHHTT----

Organism: NCBI:txid407009